Protein AF-Q0CLM0-F1 (afdb_monomer_lite)

Organism: Aspergillus terreus (strain NIH 2624 / FGSC A1156) (NCBI:txid341663)

Structure (mmCIF, N/CA/C/O backbone):
data_AF-Q0CLM0-F1
#
_entry.id   AF-Q0CLM0-F1
#
loop_
_atom_site.group_PDB
_atom_site.id
_atom_site.type_symbol
_atom_site.label_atom_id
_atom_site.label_alt_id
_atom_site.label_comp_id
_atom_site.label_asym_id
_atom_site.label_entity_id
_atom_site.label_seq_id
_atom_site.pdbx_PDB_ins_code
_atom_site.Cartn_x
_atom_site.Cartn_y
_atom_site.Cartn_z
_atom_site.occupancy
_atom_site.B_iso_or_equiv
_atom_site.auth_seq_id
_atom_site.auth_comp_id
_atom_site.auth_asym_id
_atom_site.auth_atom_id
_atom_site.pdbx_PDB_model_num
ATOM 1 N N . MET A 1 1 ? 10.776 15.064 10.141 1.00 55.47 1 MET A N 1
ATOM 2 C CA . MET A 1 1 ? 9.680 16.055 10.045 1.00 55.47 1 MET A CA 1
ATOM 3 C C . MET A 1 1 ? 8.375 15.289 10.119 1.00 55.47 1 MET A C 1
ATOM 5 O O . MET A 1 1 ? 8.320 14.219 9.527 1.00 55.47 1 MET A O 1
ATOM 9 N N . ALA A 1 2 ? 7.384 15.784 10.859 1.00 73.88 2 ALA A N 1
ATOM 10 C CA . ALA A 1 2 ? 6.060 15.166 10.888 1.00 73.88 2 ALA A CA 1
ATOM 11 C C . ALA A 1 2 ? 5.393 15.292 9.507 1.00 73.88 2 ALA A C 1
ATOM 13 O O . ALA A 1 2 ? 5.514 16.336 8.862 1.00 73.88 2 ALA A O 1
ATOM 14 N N . GLU A 1 3 ? 4.729 14.233 9.048 1.00 79.44 3 GLU A N 1
ATOM 15 C CA . GLU A 1 3 ? 3.901 14.284 7.843 1.00 79.44 3 GLU A CA 1
ATOM 16 C C . GLU A 1 3 ? 2.513 14.832 8.185 1.00 79.44 3 GLU A C 1
ATOM 18 O O . GLU A 1 3 ? 1.981 14.588 9.268 1.00 79.44 3 GLU A O 1
ATOM 23 N N . ILE A 1 4 ? 1.942 15.609 7.265 1.00 83.56 4 ILE A N 1
ATOM 24 C CA . ILE A 1 4 ? 0.634 16.240 7.439 1.00 83.56 4 ILE A CA 1
ATOM 25 C C . ILE A 1 4 ? -0.349 15.517 6.528 1.00 83.56 4 ILE A C 1
ATOM 27 O O . ILE A 1 4 ? -0.130 15.414 5.318 1.00 83.56 4 ILE A O 1
ATOM 31 N N . TYR A 1 5 ? -1.440 15.036 7.114 1.00 84.25 5 TYR A N 1
ATOM 32 C CA . TYR A 1 5 ? -2.494 14.317 6.411 1.00 84.25 5 TYR A CA 1
ATOM 33 C C . TYR A 1 5 ? -3.818 15.074 6.527 1.00 84.25 5 TYR A C 1
ATOM 35 O O . TYR A 1 5 ? -4.118 15.613 7.596 1.00 84.25 5 TYR A O 1
ATOM 43 N N . PRO A 1 6 ? -4.636 15.121 5.461 1.00 85.75 6 PRO A N 1
ATOM 44 C CA . PRO A 1 6 ? -5.987 15.644 5.579 1.00 85.75 6 PRO A CA 1
ATOM 45 C C . PRO A 1 6 ? -6.817 14.716 6.487 1.00 85.75 6 PRO A C 1
ATOM 47 O O . PRO A 1 6 ? -6.739 13.494 6.323 1.00 85.75 6 PRO A O 1
ATOM 50 N N . PRO A 1 7 ? -7.645 15.251 7.409 1.00 88.69 7 PRO A N 1
ATOM 51 C CA . PRO A 1 7 ? -8.423 14.430 8.341 1.00 88.69 7 PRO A CA 1
ATOM 52 C C . PRO A 1 7 ? -9.301 13.385 7.651 1.00 88.69 7 PRO A C 1
ATOM 54 O O . PRO A 1 7 ? -9.432 12.271 8.143 1.00 88.69 7 PRO A O 1
ATOM 57 N N . SER A 1 8 ? -9.859 13.713 6.483 1.00 87.81 8 SER A N 1
ATOM 58 C CA . SER A 1 8 ? -10.681 12.794 5.693 1.00 87.81 8 SER A CA 1
ATOM 59 C C . SER A 1 8 ? -9.923 11.546 5.247 1.00 87.81 8 SER A C 1
ATOM 61 O O . SER A 1 8 ? -10.494 10.463 5.273 1.00 87.81 8 SER A O 1
ATOM 63 N N . LEU A 1 9 ? -8.645 11.674 4.878 1.00 84.88 9 LEU A N 1
ATOM 64 C CA . LEU A 1 9 ? -7.816 10.535 4.484 1.00 84.88 9 LEU A CA 1
ATOM 65 C C . LEU A 1 9 ? -7.517 9.638 5.686 1.00 84.88 9 LEU A C 1
ATOM 67 O O . LEU A 1 9 ? -7.619 8.421 5.576 1.00 84.88 9 LEU A O 1
ATOM 71 N N . VAL A 1 10 ? -7.191 10.242 6.832 1.00 87.69 10 VAL A N 1
ATOM 72 C CA . VAL A 1 10 ? -6.936 9.503 8.077 1.00 87.69 10 VAL A CA 1
ATOM 73 C C . VAL A 1 10 ? -8.193 8.746 8.508 1.00 87.69 10 VAL A C 1
ATOM 75 O O . VAL A 1 10 ? -8.134 7.548 8.761 1.00 87.69 10 VAL A O 1
ATOM 78 N N . LEU A 1 11 ? -9.343 9.424 8.533 1.00 90.81 11 LEU A N 1
ATOM 79 C CA . LEU A 1 11 ? -10.620 8.823 8.920 1.00 90.81 11 LEU A CA 1
ATOM 80 C C . LEU A 1 11 ? -11.076 7.738 7.941 1.00 90.81 11 LEU A C 1
ATOM 82 O O . LEU A 1 11 ? -11.570 6.711 8.389 1.00 90.81 11 LEU A O 1
ATOM 86 N N . ALA A 1 12 ? -10.898 7.934 6.631 1.00 87.44 12 ALA A N 1
ATOM 87 C CA . ALA A 1 12 ? -11.235 6.919 5.633 1.00 87.44 12 ALA A CA 1
ATOM 88 C C . ALA A 1 12 ? -10.394 5.651 5.817 1.00 87.44 12 ALA A C 1
ATOM 90 O O . ALA A 1 12 ? -10.921 4.543 5.769 1.00 87.44 12 ALA A O 1
ATOM 91 N N . GLU A 1 13 ? -9.097 5.809 6.077 1.00 85.56 13 GLU A N 1
ATOM 92 C CA . GLU A 1 13 ? -8.203 4.678 6.291 1.00 85.56 13 GLU A CA 1
ATOM 93 C C . GLU A 1 13 ? -8.508 3.944 7.610 1.00 85.56 13 GLU A C 1
ATOM 95 O O . GLU A 1 13 ? -8.531 2.714 7.630 1.00 85.56 13 GLU A O 1
ATOM 100 N N . ILE A 1 14 ? -8.814 4.676 8.690 1.00 89.38 14 ILE A N 1
ATOM 101 C CA . ILE A 1 14 ? -9.287 4.086 9.953 1.00 89.38 14 ILE A CA 1
ATOM 102 C C . ILE A 1 14 ? -10.602 3.334 9.734 1.00 89.38 14 ILE A C 1
ATOM 104 O O . ILE A 1 14 ? -10.733 2.202 10.189 1.00 89.38 14 ILE A O 1
ATOM 108 N N . ALA A 1 15 ? -11.561 3.931 9.021 1.00 89.88 15 ALA A N 1
ATOM 109 C CA . ALA A 1 15 ? -12.849 3.305 8.740 1.00 89.88 15 ALA A CA 1
ATOM 110 C C . ALA A 1 15 ? -12.685 2.005 7.941 1.00 89.88 15 ALA A C 1
ATOM 112 O O . ALA A 1 15 ? -13.269 0.990 8.307 1.00 89.88 15 ALA A O 1
ATOM 113 N N . GLU A 1 16 ? -11.841 2.005 6.903 1.00 85.88 16 GLU A N 1
ATOM 114 C CA . GLU A 1 16 ? -11.507 0.787 6.154 1.00 85.88 16 GLU A CA 1
ATOM 115 C C . GLU A 1 16 ? -10.818 -0.273 7.031 1.00 85.88 16 GLU A C 1
ATOM 117 O O . GLU A 1 16 ? -11.049 -1.468 6.839 1.00 85.88 16 GLU A O 1
ATOM 122 N N . ASN A 1 17 ? -9.957 0.133 7.972 1.00 85.62 17 ASN A N 1
ATOM 123 C CA . ASN A 1 17 ? -9.300 -0.798 8.891 1.00 85.62 17 ASN A CA 1
ATOM 124 C C . ASN A 1 17 ? -10.301 -1.437 9.865 1.00 85.62 17 ASN A C 1
ATOM 126 O O . ASN A 1 17 ? -10.286 -2.653 10.049 1.00 85.62 17 ASN A O 1
ATOM 130 N N . LEU A 1 18 ? -11.192 -0.627 10.443 1.00 89.75 18 LEU A N 1
ATOM 131 C CA . LEU A 1 18 ? -12.242 -1.087 11.352 1.00 89.75 18 LEU A CA 1
ATOM 132 C C . LEU A 1 18 ? -13.214 -2.034 10.653 1.00 89.75 18 LEU A C 1
ATOM 134 O O . LEU A 1 18 ? -13.483 -3.100 11.183 1.00 89.75 18 LEU A O 1
ATOM 138 N N . ASP A 1 19 ? -13.690 -1.701 9.454 1.00 88.38 19 ASP A N 1
ATOM 139 C CA . ASP A 1 19 ? -14.608 -2.569 8.704 1.00 88.38 19 ASP A CA 1
ATOM 140 C C . ASP A 1 19 ? -13.996 -3.951 8.422 1.00 88.38 19 ASP A C 1
ATOM 142 O O . ASP A 1 19 ? -14.660 -4.981 8.536 1.00 88.38 19 ASP A O 1
ATOM 146 N N . ARG A 1 20 ? -12.692 -3.988 8.116 1.00 80.69 20 ARG A N 1
ATOM 147 C CA . ARG A 1 20 ? -11.986 -5.230 7.786 1.00 80.69 20 ARG A CA 1
ATOM 148 C C . ARG A 1 20 ? -11.688 -6.103 9.000 1.00 80.69 20 ARG A C 1
ATOM 150 O O . ARG A 1 20 ? -11.828 -7.321 8.910 1.00 80.69 20 ARG A O 1
ATOM 157 N N . HIS A 1 21 ? -11.179 -5.507 10.073 1.00 82.38 21 HIS A N 1
ATOM 158 C CA . HIS A 1 21 ? -10.631 -6.252 11.210 1.00 82.38 21 HIS A CA 1
ATOM 159 C C . HIS A 1 21 ? -11.582 -6.326 12.401 1.00 82.38 21 HIS A C 1
ATOM 161 O O . HIS A 1 21 ? -11.462 -7.249 13.198 1.00 82.38 21 HIS A O 1
ATOM 167 N N . HIS A 1 22 ? -12.528 -5.392 12.474 1.00 88.06 22 HIS A N 1
ATOM 168 C CA . HIS A 1 22 ? -13.450 -5.196 13.591 1.00 88.06 22 HIS A CA 1
ATOM 169 C C . HIS A 1 22 ? -14.872 -4.925 13.080 1.00 88.06 22 HIS A C 1
ATOM 171 O O . HIS A 1 22 ? -15.616 -4.106 13.625 1.00 88.06 22 HIS A O 1
ATOM 177 N N . GLY A 1 23 ? -15.247 -5.585 11.977 1.00 86.44 23 GLY A N 1
ATOM 178 C CA . GLY A 1 23 ? -16.533 -5.417 11.295 1.00 86.44 23 GLY A CA 1
ATOM 179 C C . GLY A 1 23 ? -17.743 -5.849 12.132 1.00 86.44 23 GLY A C 1
ATOM 180 O O . GLY A 1 23 ? -18.889 -5.681 11.710 1.00 86.44 23 GLY A O 1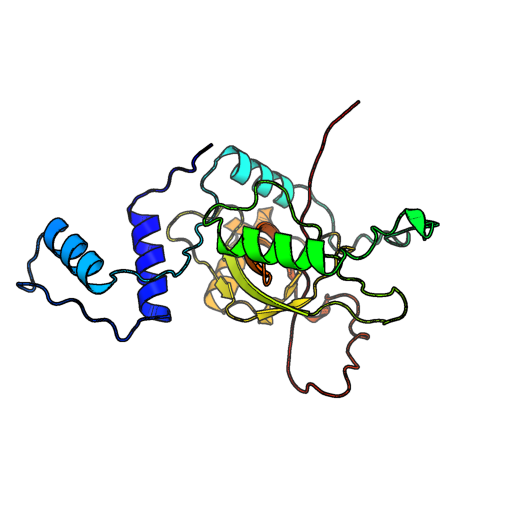
ATOM 181 N N . GLU A 1 24 ? -17.523 -6.399 13.322 1.00 89.38 24 GLU A N 1
ATOM 182 C CA . GLU A 1 24 ? -18.510 -6.680 14.359 1.00 89.38 24 GLU A CA 1
ATOM 183 C C . GLU A 1 24 ? -18.803 -5.483 15.274 1.00 89.38 24 GLU A C 1
ATOM 185 O O . GLU A 1 24 ? -19.883 -5.437 15.866 1.00 89.38 24 GLU A O 1
ATOM 190 N N . LEU A 1 25 ? -17.899 -4.500 15.371 1.00 90.56 25 LEU A N 1
ATOM 191 C CA . LEU A 1 25 ? -18.090 -3.329 16.225 1.00 90.56 25 LEU A CA 1
ATOM 192 C C . LEU A 1 25 ? -19.260 -2.480 15.726 1.00 90.56 25 LEU A C 1
ATOM 194 O O . LEU A 1 25 ? -19.435 -2.228 14.530 1.00 90.56 25 LEU A O 1
ATOM 198 N N . ARG A 1 26 ? -20.102 -2.031 16.654 1.00 91.06 26 ARG A N 1
ATOM 199 C CA . ARG A 1 26 ? -21.280 -1.211 16.358 1.00 91.06 26 ARG A CA 1
ATOM 200 C C . ARG A 1 26 ? -21.302 -0.017 17.291 1.00 91.06 26 ARG A C 1
ATOM 202 O O . ARG A 1 26 ? -21.204 -0.166 18.504 1.00 91.06 26 ARG A O 1
ATOM 209 N N . VAL A 1 27 ? -21.498 1.161 16.714 1.00 92.81 27 VAL A N 1
ATOM 210 C CA . VAL A 1 27 ? -21.631 2.412 17.460 1.00 92.81 27 VAL A CA 1
ATOM 211 C C . VAL A 1 27 ? -23.111 2.691 17.696 1.00 92.81 27 VAL A C 1
ATOM 213 O O . VAL A 1 27 ? -23.920 2.605 16.772 1.00 92.81 27 VAL A O 1
ATOM 216 N N . THR A 1 28 ? -23.472 3.047 18.929 1.00 91.25 28 THR A N 1
ATOM 217 C CA . THR A 1 28 ? -24.820 3.540 19.239 1.00 91.25 28 THR A CA 1
ATOM 218 C C . THR A 1 28 ? -24.835 5.056 19.120 1.00 91.25 28 THR A C 1
ATOM 220 O O . THR A 1 28 ? -24.033 5.741 19.749 1.00 91.25 28 THR A O 1
ATOM 223 N N . LEU A 1 29 ? -25.762 5.583 18.322 1.00 93.62 29 LEU A N 1
ATOM 224 C CA . LEU A 1 29 ? -25.944 7.018 18.129 1.00 93.62 29 LEU A CA 1
ATOM 225 C C . LEU A 1 29 ? -27.317 7.448 18.657 1.00 93.62 29 LEU A C 1
ATOM 227 O O . LEU A 1 29 ? -28.266 6.665 18.597 1.00 93.62 29 LEU A O 1
ATOM 231 N N . PRO A 1 30 ? -27.450 8.687 19.164 1.00 88.19 30 PRO A N 1
ATOM 232 C CA . PRO A 1 30 ? -28.692 9.158 19.776 1.00 88.19 30 PRO A CA 1
ATOM 233 C C . PRO A 1 30 ? -29.854 9.258 18.778 1.00 88.19 30 PRO A C 1
ATOM 235 O O . PRO A 1 30 ? -31.013 9.165 19.172 1.00 88.19 30 PRO A O 1
ATOM 238 N N . SER A 1 31 ? -29.563 9.460 17.490 1.00 92.69 31 SER A N 1
ATOM 239 C CA . SER A 1 31 ? -30.543 9.400 16.404 1.00 92.69 31 SER A CA 1
ATOM 240 C C . SER A 1 31 ? -29.847 9.194 15.050 1.00 92.69 31 SER A C 1
ATOM 242 O O . SER A 1 31 ? -28.619 9.207 14.967 1.00 92.69 31 SER A O 1
ATOM 244 N N . ASN A 1 32 ? -30.630 9.058 13.975 1.00 89.06 32 ASN A N 1
ATOM 245 C CA . ASN A 1 32 ? -30.144 9.079 12.589 1.00 89.06 32 ASN A CA 1
ATOM 246 C C . ASN A 1 32 ? -29.710 10.483 12.104 1.00 89.06 32 ASN A C 1
ATOM 248 O O . ASN A 1 32 ? -29.164 10.606 11.010 1.00 89.06 32 ASN A O 1
ATOM 252 N N . HIS A 1 33 ? -29.923 11.526 12.914 1.00 92.81 33 HIS A N 1
ATOM 253 C CA . HIS A 1 33 ? -29.462 12.896 12.696 1.00 92.81 33 HIS A CA 1
ATOM 254 C C . HIS A 1 33 ? -28.577 13.324 13.874 1.00 92.81 33 HIS A C 1
ATOM 256 O O . HIS A 1 33 ? -29.043 13.871 14.873 1.00 92.81 33 HIS A O 1
ATOM 262 N N . PHE A 1 34 ? -27.282 13.052 13.771 1.00 94.31 34 PHE A N 1
ATOM 263 C CA . PHE A 1 34 ? -26.293 13.368 14.800 1.00 94.31 34 PHE A CA 1
ATOM 264 C C . PHE A 1 34 ? -25.266 14.373 14.267 1.00 94.31 34 PHE A C 1
ATOM 266 O O . PHE A 1 34 ? -25.077 14.523 13.058 1.00 94.31 34 PHE A O 1
ATOM 273 N N . THR A 1 35 ? -24.604 15.093 15.169 1.00 95.25 35 THR A N 1
ATOM 274 C CA . THR A 1 35 ? -23.525 16.020 14.800 1.00 95.25 35 THR A CA 1
ATOM 275 C C . THR A 1 35 ? -22.220 15.265 14.542 1.00 95.25 35 THR A C 1
ATOM 277 O O . THR A 1 35 ? -22.004 14.178 15.074 1.00 95.25 35 THR A O 1
ATOM 280 N N . GLN A 1 36 ? -21.291 15.857 13.783 1.00 92.44 36 GLN A N 1
ATOM 281 C CA . GLN A 1 36 ? -19.960 15.262 13.566 1.00 92.44 36 GLN A CA 1
ATOM 282 C C . GLN A 1 36 ? -19.252 14.929 14.885 1.00 92.44 36 GLN A C 1
ATOM 284 O O . GLN A 1 36 ? -18.661 13.862 15.014 1.00 92.44 36 GLN A O 1
ATOM 289 N N . GLN A 1 37 ? -19.365 15.812 15.882 1.00 94.06 37 GLN A N 1
ATOM 290 C CA . GLN A 1 37 ? -18.796 15.597 17.209 1.00 94.06 37 GLN A CA 1
ATOM 291 C C . GLN A 1 37 ? -19.395 14.363 17.893 1.00 94.06 37 GLN A C 1
ATOM 293 O O . GLN A 1 37 ? -18.647 13.542 18.407 1.00 94.06 37 GLN A O 1
ATOM 298 N N . GLN A 1 38 ? -20.722 14.198 17.859 1.00 94.19 38 GLN A N 1
ATOM 299 C CA . GLN A 1 38 ? -21.382 13.019 18.430 1.00 94.19 38 GLN A CA 1
ATOM 300 C C . GLN A 1 38 ? -20.928 11.728 17.742 1.00 94.19 38 GLN A C 1
ATOM 302 O O . GLN A 1 38 ? -20.642 10.747 18.420 1.00 94.19 38 GLN A O 1
ATOM 307 N N . GLY A 1 39 ? -20.818 11.744 16.411 1.00 93.00 39 GLY A N 1
ATOM 308 C CA . GLY A 1 39 ? -20.339 10.596 15.642 1.00 93.00 39 GLY A CA 1
ATOM 309 C C . GLY A 1 39 ? -18.897 10.219 15.980 1.00 93.00 39 GLY A C 1
ATOM 310 O O . GLY A 1 39 ? -18.613 9.053 16.246 1.00 93.00 39 GLY A O 1
ATOM 311 N N . LEU A 1 40 ? -17.994 11.204 16.011 1.00 93.12 40 LEU A N 1
ATOM 312 C CA . LEU A 1 40 ? -16.581 10.988 16.329 1.00 93.12 40 LEU A CA 1
ATOM 313 C C . LEU A 1 40 ? -16.386 10.510 17.769 1.00 93.12 40 LEU A C 1
ATOM 315 O O . LEU A 1 40 ? -15.661 9.544 17.975 1.00 93.12 40 LEU A O 1
ATOM 319 N N . SER A 1 41 ? -17.053 11.132 18.746 1.00 93.25 41 SER A N 1
ATOM 320 C CA . SER A 1 41 ? -16.980 10.704 20.148 1.00 93.25 41 SER A CA 1
ATOM 321 C C . SER A 1 41 ? -17.498 9.281 20.329 1.00 93.25 41 SER A C 1
ATOM 323 O O . SER A 1 41 ? -16.784 8.452 20.872 1.00 93.25 41 SER A O 1
ATOM 325 N N . ALA A 1 42 ? -18.675 8.957 19.787 1.00 92.81 42 ALA A N 1
ATOM 326 C CA . ALA A 1 42 ? -19.233 7.613 19.914 1.00 92.81 42 ALA A CA 1
ATOM 327 C C . ALA A 1 42 ? -18.367 6.549 19.210 1.00 92.81 42 ALA A C 1
ATOM 329 O O . ALA A 1 42 ? -18.260 5.418 19.679 1.00 92.81 42 ALA A O 1
ATOM 330 N N . THR A 1 43 ? -17.719 6.914 18.097 1.00 92.69 43 THR A N 1
ATOM 331 C CA . THR A 1 43 ? -16.756 6.034 17.419 1.00 92.69 43 THR A CA 1
ATOM 332 C C . THR A 1 43 ? -15.509 5.827 18.275 1.00 92.69 43 THR A C 1
ATOM 334 O O . THR A 1 43 ? -15.093 4.689 18.453 1.00 92.69 43 THR A O 1
ATOM 337 N N . LEU A 1 44 ? -14.936 6.891 18.846 1.00 91.69 44 LEU A N 1
ATOM 338 C CA . LEU A 1 44 ? -13.776 6.798 19.740 1.00 91.69 44 LEU A CA 1
ATOM 339 C C . LEU A 1 44 ? -14.077 5.950 20.981 1.00 91.69 44 LEU A C 1
ATOM 341 O O . LEU A 1 44 ? -13.280 5.080 21.319 1.00 91.69 44 LEU A O 1
ATOM 345 N N . ASP A 1 45 ? -15.243 6.139 21.601 1.00 90.56 45 ASP A N 1
ATOM 346 C CA . ASP A 1 45 ? -15.676 5.360 22.767 1.00 90.56 45 ASP A CA 1
ATOM 347 C C . ASP A 1 45 ? -15.850 3.868 22.432 1.00 90.56 45 ASP A C 1
ATOM 349 O O . ASP A 1 45 ? -15.548 3.003 23.251 1.00 90.56 45 ASP A O 1
ATOM 353 N N . CYS A 1 46 ? -16.317 3.552 21.218 1.00 90.06 46 CYS A N 1
ATOM 354 C CA . CYS A 1 46 ? -16.480 2.176 20.743 1.00 90.06 46 CYS A CA 1
ATOM 355 C C . CYS A 1 46 ? -15.147 1.507 20.387 1.00 90.06 46 CYS A C 1
ATOM 357 O O . CYS A 1 46 ? -14.974 0.313 20.618 1.00 90.06 46 CYS A O 1
ATOM 359 N N . VAL A 1 47 ? -14.237 2.259 19.768 1.00 88.06 47 VAL A N 1
ATOM 360 C CA . VAL A 1 47 ? -12.938 1.762 19.298 1.00 88.06 47 VAL A CA 1
ATOM 361 C C . VAL A 1 47 ? -11.953 1.622 20.464 1.00 88.06 47 VAL A C 1
ATOM 363 O O . VAL A 1 47 ? -11.098 0.744 20.432 1.00 88.06 47 VAL A O 1
ATOM 366 N N . GLY A 1 48 ? -12.089 2.421 21.526 1.00 81.25 48 GLY A N 1
ATOM 367 C CA . GLY A 1 48 ? -11.342 2.242 22.772 1.00 81.25 48 GLY A CA 1
ATOM 368 C C . GLY A 1 48 ? -9.822 2.150 22.571 1.00 81.25 48 GLY A C 1
ATOM 369 O O . GLY A 1 48 ? -9.214 3.040 21.979 1.00 81.25 48 GLY A O 1
ATOM 370 N N . GLU A 1 49 ? -9.216 1.066 23.079 1.00 77.50 49 GLU A N 1
ATOM 371 C CA . GLU A 1 49 ? -7.763 0.804 23.091 1.00 77.50 49 GLU A CA 1
ATOM 372 C C . GLU A 1 49 ? -7.272 -0.112 21.950 1.00 77.50 49 GLU A C 1
ATOM 374 O O . GLU A 1 49 ? -6.252 -0.791 22.102 1.00 77.50 49 GLU A O 1
ATOM 379 N N . LEU A 1 50 ? -7.972 -0.187 20.808 1.00 83.62 50 LEU A N 1
ATOM 380 C CA . LEU A 1 50 ? -7.447 -0.952 19.668 1.00 83.62 50 LEU A CA 1
ATOM 381 C C . LEU A 1 50 ? -6.015 -0.496 19.336 1.00 83.62 50 LEU A C 1
ATOM 383 O O . LEU A 1 50 ? -5.751 0.685 19.114 1.00 83.62 50 LEU A O 1
ATOM 387 N N . SER A 1 51 ? -5.086 -1.454 19.309 1.00 72.38 51 SER A N 1
ATOM 388 C CA . SER A 1 51 ? -3.650 -1.211 19.090 1.00 72.38 51 SER A CA 1
ATOM 389 C C . SER A 1 51 ? -3.227 -1.380 17.628 1.00 72.38 51 SER A C 1
ATOM 391 O O . SER A 1 51 ? -2.033 -1.364 17.308 1.00 72.38 51 SER A O 1
ATOM 393 N N . ASP A 1 52 ? -4.209 -1.519 16.736 1.00 75.44 52 ASP A N 1
ATOM 394 C CA . ASP A 1 52 ? -3.990 -1.677 15.308 1.00 75.44 52 ASP A CA 1
ATOM 395 C C . ASP A 1 52 ? -3.243 -0.483 14.726 1.00 75.44 52 ASP A C 1
ATOM 397 O O . ASP A 1 52 ? -3.533 0.687 14.997 1.00 75.44 52 ASP A O 1
ATOM 401 N N . ARG A 1 53 ? -2.282 -0.791 13.858 1.00 73.88 53 ARG A N 1
ATOM 402 C CA . ARG A 1 53 ? -1.514 0.224 13.151 1.00 73.88 53 ARG A CA 1
ATOM 403 C C . ARG A 1 53 ? -2.126 0.478 11.791 1.00 73.88 53 ARG A C 1
ATOM 405 O O . ARG A 1 53 ? -2.204 -0.409 10.946 1.00 73.88 53 ARG A O 1
ATOM 412 N N . VAL A 1 54 ? -2.488 1.732 11.574 1.00 75.69 54 VAL A N 1
ATOM 413 C CA . VAL A 1 54 ? -2.944 2.218 10.281 1.00 75.69 54 VAL A CA 1
ATOM 414 C C . VAL A 1 54 ? -1.758 2.803 9.519 1.00 75.69 54 VAL A C 1
ATOM 416 O O . VAL A 1 54 ? -1.050 3.672 10.028 1.00 75.69 54 VAL A O 1
ATOM 419 N N . PHE A 1 55 ? -1.543 2.336 8.290 1.00 72.88 55 PHE A N 1
ATOM 420 C CA . PHE A 1 55 ? -0.464 2.815 7.427 1.00 72.88 55 PHE A CA 1
ATOM 421 C C . PHE A 1 55 ? -1.016 3.741 6.352 1.00 72.88 55 PHE A C 1
ATOM 423 O O . PHE A 1 55 ? -1.834 3.335 5.528 1.00 72.88 55 PHE A O 1
ATOM 430 N N . LEU A 1 56 ? -0.526 4.978 6.338 1.00 76.06 56 LEU A N 1
ATOM 431 C CA . LEU A 1 56 ? -0.855 5.965 5.318 1.00 76.06 56 LEU A CA 1
ATOM 432 C C . LEU A 1 56 ? 0.310 6.111 4.329 1.00 76.06 56 LEU A C 1
ATOM 434 O O . LEU A 1 56 ? 1.470 6.066 4.744 1.00 76.06 56 LEU A O 1
ATOM 438 N N . PRO A 1 57 ? 0.029 6.283 3.026 1.00 71.44 57 PRO A N 1
ATOM 439 C CA . PRO A 1 57 ? 1.069 6.558 2.044 1.00 71.44 57 PRO A CA 1
ATOM 440 C C . PRO A 1 57 ? 1.670 7.945 2.286 1.00 71.44 57 PRO A C 1
ATOM 442 O O . PRO A 1 57 ? 0.952 8.879 2.635 1.00 71.44 57 PRO A O 1
ATOM 445 N N . THR A 1 58 ? 2.969 8.107 2.028 1.00 75.19 58 THR A N 1
ATOM 446 C CA . THR A 1 58 ? 3.658 9.393 2.221 1.00 75.19 58 THR A CA 1
ATOM 447 C C . THR A 1 58 ? 2.959 10.563 1.515 1.00 75.19 58 THR A C 1
ATOM 449 O O . THR A 1 58 ? 2.857 10.595 0.285 1.00 75.19 58 THR A O 1
ATOM 452 N N . THR A 1 59 ? 2.581 11.602 2.264 1.00 76.62 59 THR A N 1
ATOM 453 C CA . THR A 1 59 ? 2.089 12.870 1.684 1.00 76.62 59 THR A CA 1
ATOM 454 C C . THR A 1 59 ? 3.204 13.874 1.419 1.00 76.62 59 THR A C 1
ATOM 456 O O . THR A 1 59 ? 2.970 14.893 0.771 1.00 76.62 59 THR A O 1
ATOM 459 N N . ASN A 1 60 ? 4.430 13.591 1.872 1.00 82.50 60 ASN A N 1
ATOM 460 C CA . ASN A 1 60 ? 5.574 14.479 1.711 1.00 82.50 60 ASN A CA 1
ATOM 461 C C . ASN A 1 60 ? 5.853 14.771 0.216 1.00 82.50 60 ASN A C 1
ATOM 463 O O . ASN A 1 60 ? 6.238 13.852 -0.516 1.00 82.50 60 ASN A O 1
ATOM 467 N N . PRO A 1 61 ? 5.733 16.035 -0.244 1.00 82.69 61 PRO A N 1
ATOM 468 C CA . PRO A 1 61 ? 5.902 16.381 -1.655 1.00 82.69 61 PRO A CA 1
ATOM 469 C C . PRO A 1 61 ? 7.285 16.034 -2.211 1.00 82.69 61 PRO A C 1
ATOM 471 O O . PRO A 1 61 ? 7.386 15.549 -3.334 1.00 82.69 61 PRO A O 1
ATOM 474 N N . ALA A 1 62 ? 8.349 16.224 -1.424 1.00 84.88 62 ALA A N 1
ATOM 475 C CA . ALA A 1 62 ? 9.711 15.913 -1.852 1.00 84.88 62 ALA A CA 1
ATOM 476 C C . ALA A 1 62 ? 9.910 14.401 -2.020 1.00 84.88 62 ALA A C 1
ATOM 478 O O . ALA A 1 62 ? 10.497 13.959 -3.007 1.00 84.88 62 ALA A O 1
ATOM 479 N N . ARG A 1 63 ? 9.365 13.596 -1.096 1.00 83.19 63 ARG A N 1
ATOM 480 C CA . ARG A 1 63 ? 9.410 12.129 -1.189 1.00 83.19 63 ARG A CA 1
ATOM 481 C C . ARG A 1 63 ? 8.580 11.620 -2.364 1.00 83.19 63 ARG A C 1
ATOM 483 O O . ARG A 1 63 ? 9.067 10.799 -3.134 1.00 83.19 63 ARG A O 1
ATOM 490 N N . ARG A 1 64 ? 7.377 12.164 -2.564 1.00 85.06 64 ARG A N 1
ATOM 491 C CA . ARG A 1 64 ? 6.538 11.862 -3.734 1.00 85.06 64 ARG A CA 1
ATOM 492 C C . ARG A 1 64 ? 7.236 12.220 -5.044 1.00 85.06 64 ARG A C 1
ATOM 494 O O . ARG A 1 64 ? 7.234 11.425 -5.977 1.00 85.06 64 ARG A O 1
ATOM 501 N N . GLN A 1 65 ? 7.889 13.379 -5.111 1.00 87.44 65 GLN A N 1
ATOM 502 C CA . GLN A 1 65 ? 8.653 13.783 -6.288 1.00 87.44 65 GLN A CA 1
ATOM 503 C C . GLN A 1 65 ? 9.865 12.872 -6.530 1.00 87.44 65 GLN A C 1
ATOM 505 O O . GLN A 1 65 ? 10.172 12.567 -7.682 1.00 87.44 65 GLN A O 1
ATOM 510 N N . ALA A 1 66 ? 10.542 12.415 -5.472 1.00 87.31 66 ALA A N 1
ATOM 511 C CA . ALA A 1 66 ? 11.642 11.459 -5.580 1.00 87.31 66 ALA A CA 1
ATOM 512 C C . ALA A 1 66 ? 11.164 10.101 -6.120 1.00 87.31 66 ALA A C 1
ATOM 514 O O . ALA A 1 66 ? 11.750 9.594 -7.074 1.00 87.31 66 ALA A O 1
ATOM 515 N N . LEU A 1 67 ? 10.058 9.567 -5.588 1.00 87.94 67 LEU A N 1
ATOM 516 C CA . LEU A 1 67 ? 9.425 8.336 -6.079 1.00 87.94 67 LEU A CA 1
ATOM 517 C C . LEU A 1 67 ? 8.987 8.475 -7.540 1.00 87.94 67 LEU A C 1
ATOM 519 O O . LEU A 1 67 ? 9.253 7.597 -8.357 1.00 87.94 67 LEU A O 1
ATOM 523 N N . ARG A 1 68 ? 8.391 9.614 -7.904 1.00 90.69 68 ARG A N 1
ATOM 524 C CA . ARG A 1 68 ? 8.026 9.907 -9.292 1.00 90.69 68 ARG A CA 1
ATOM 525 C C . ARG A 1 68 ? 9.245 9.940 -10.206 1.00 90.69 68 ARG A C 1
ATOM 527 O O . ARG A 1 68 ? 9.215 9.353 -11.281 1.00 90.69 68 ARG A O 1
ATOM 534 N N . ARG A 1 69 ? 10.331 10.598 -9.792 1.00 90.12 69 ARG A N 1
ATOM 535 C CA . ARG A 1 69 ? 11.577 10.637 -10.569 1.00 90.12 69 ARG A CA 1
ATOM 536 C C . ARG A 1 69 ? 12.142 9.233 -10.758 1.00 90.12 69 ARG A C 1
ATOM 538 O O . ARG A 1 69 ? 12.430 8.854 -11.885 1.00 90.12 69 ARG A O 1
ATOM 545 N N . GLN A 1 70 ? 12.193 8.440 -9.691 1.00 87.19 70 GLN A N 1
ATOM 546 C CA . GLN A 1 70 ? 12.606 7.040 -9.746 1.00 87.19 70 GLN A CA 1
ATOM 547 C C . GLN A 1 70 ? 11.729 6.216 -10.700 1.00 87.19 70 GLN A C 1
ATOM 549 O O . GLN A 1 70 ? 12.236 5.385 -11.450 1.00 87.19 70 GLN A O 1
ATOM 554 N N . ALA A 1 71 ? 10.419 6.467 -10.709 1.00 88.25 71 ALA A N 1
ATOM 555 C CA . ALA A 1 71 ? 9.489 5.819 -11.621 1.00 88.25 71 ALA A CA 1
ATOM 556 C C . ALA A 1 71 ? 9.609 6.2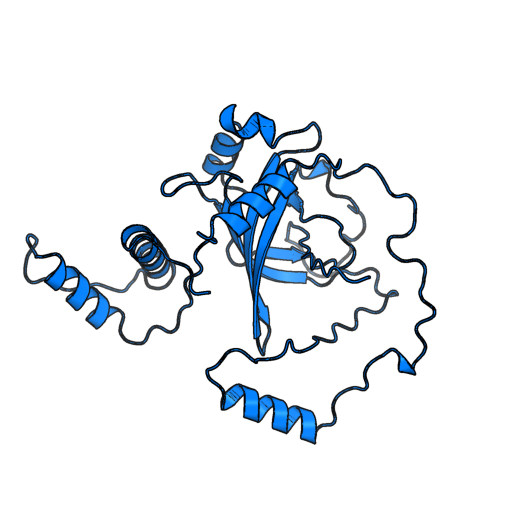96 -13.075 1.00 88.25 71 ALA A C 1
ATOM 558 O O . ALA A 1 71 ? 9.098 5.619 -13.962 1.00 88.25 71 ALA A O 1
ATOM 559 N N . LEU A 1 72 ? 10.248 7.434 -13.346 1.00 89.44 72 LEU A N 1
ATOM 560 C CA . LEU A 1 72 ? 10.483 7.948 -14.700 1.00 89.44 72 LEU A CA 1
ATOM 561 C C . LEU A 1 72 ? 11.878 7.593 -15.223 1.00 89.44 72 LEU A C 1
ATOM 563 O O . LEU A 1 72 ? 12.051 7.434 -16.429 1.00 89.44 72 LEU A O 1
ATOM 567 N N . GLU A 1 73 ? 12.865 7.424 -14.341 1.00 82.81 73 GLU A N 1
ATOM 568 C CA . GLU A 1 73 ? 14.221 7.006 -14.696 1.00 82.81 73 GLU A CA 1
ATOM 569 C C . GLU A 1 73 ? 14.177 5.614 -15.360 1.00 82.81 73 GLU A C 1
ATOM 571 O O . GLU A 1 73 ? 13.971 4.570 -14.739 1.00 82.81 73 GLU A O 1
ATOM 576 N N . SER A 1 74 ? 14.279 5.608 -16.691 1.00 57.84 74 SER A N 1
ATOM 577 C CA . SER A 1 74 ? 14.132 4.431 -17.546 1.00 57.84 74 SER A CA 1
ATOM 578 C C . SER A 1 74 ? 15.286 3.448 -17.351 1.00 57.84 74 SER A C 1
ATOM 580 O O . SER A 1 74 ? 16.275 3.481 -18.075 1.00 57.84 74 SER A O 1
ATOM 582 N N . LYS A 1 75 ? 15.160 2.549 -16.375 1.00 59.00 75 LYS A N 1
ATOM 583 C CA . LYS A 1 75 ? 15.894 1.282 -16.354 1.00 59.00 75 LYS A CA 1
ATOM 584 C C . LYS A 1 75 ? 14.954 0.173 -16.814 1.00 59.00 75 LYS A C 1
ATOM 586 O O . LYS A 1 75 ? 13.890 -0.003 -16.211 1.00 59.00 75 LYS A O 1
ATOM 591 N N . HIS A 1 76 ? 15.327 -0.526 -17.884 1.00 58.50 76 HIS A N 1
ATOM 592 C CA . HIS A 1 76 ? 14.702 -1.791 -18.256 1.00 58.50 76 HIS A CA 1
ATOM 593 C C . HIS A 1 76 ? 14.821 -2.766 -17.083 1.00 58.50 76 HIS A C 1
ATOM 595 O O . HIS A 1 76 ? 15.872 -2.847 -16.446 1.00 58.50 76 HIS A O 1
ATOM 601 N N . VAL A 1 77 ? 13.744 -3.500 -16.793 1.00 55.78 77 VAL A N 1
ATOM 602 C CA . VAL A 1 77 ? 13.712 -4.503 -15.708 1.00 55.78 77 VAL A CA 1
ATOM 603 C C . VAL A 1 77 ? 14.739 -5.608 -15.963 1.00 55.78 77 VAL A C 1
ATOM 605 O O . VAL A 1 77 ? 15.299 -6.177 -15.027 1.00 55.78 77 VAL A O 1
ATOM 608 N N . PHE A 1 78 ? 14.989 -5.881 -17.245 1.00 56.19 78 PHE A N 1
ATOM 609 C CA . PHE A 1 78 ? 15.721 -7.046 -17.726 1.00 56.19 78 PHE A CA 1
ATOM 610 C C . PHE A 1 78 ? 16.926 -6.706 -18.600 1.00 56.19 78 PHE A C 1
ATOM 612 O O . PHE A 1 78 ? 17.456 -7.614 -19.242 1.00 56.19 78 PHE A O 1
ATOM 619 N N . ASP A 1 79 ? 17.394 -5.450 -18.614 1.00 51.31 79 ASP A N 1
ATOM 620 C CA . ASP A 1 79 ? 18.705 -5.142 -19.197 1.00 51.31 79 ASP A CA 1
ATOM 621 C C . ASP A 1 79 ? 19.767 -5.776 -18.303 1.00 51.31 79 ASP A C 1
ATOM 623 O O . ASP A 1 79 ? 20.253 -5.212 -17.320 1.00 51.31 79 ASP A O 1
ATOM 627 N N . GLY A 1 80 ? 20.029 -7.043 -18.608 1.00 45.88 80 GLY A N 1
ATOM 628 C CA . GLY A 1 80 ? 20.824 -7.943 -17.815 1.00 45.88 80 GLY A CA 1
ATOM 629 C C . GLY A 1 80 ? 22.208 -7.368 -17.600 1.00 45.88 80 GLY A C 1
ATOM 630 O O . GLY A 1 80 ? 23.064 -7.391 -18.484 1.00 45.88 80 GLY A O 1
ATOM 631 N N . SER A 1 81 ? 22.487 -6.983 -16.361 1.00 40.09 81 SER A N 1
ATOM 632 C CA . SER A 1 81 ? 23.829 -7.204 -15.860 1.00 40.09 81 SER A CA 1
ATOM 633 C C . SER A 1 81 ? 24.057 -8.718 -15.860 1.00 40.09 81 SER A C 1
ATOM 635 O O . SER A 1 81 ? 23.644 -9.417 -14.941 1.00 40.09 81 SER A O 1
ATOM 637 N N . THR A 1 82 ? 24.757 -9.225 -16.876 1.00 42.78 82 THR A N 1
ATOM 638 C CA . THR A 1 82 ? 25.380 -10.563 -16.859 1.00 42.78 82 THR A CA 1
ATOM 639 C C . THR A 1 82 ? 26.470 -10.673 -15.794 1.00 42.78 82 THR A C 1
ATOM 641 O O . THR A 1 82 ? 27.007 -11.754 -15.551 1.00 42.78 82 THR A O 1
ATOM 644 N N . ARG A 1 83 ? 26.819 -9.561 -15.135 1.00 40.56 83 ARG A N 1
ATOM 645 C CA . ARG A 1 83 ? 27.729 -9.578 -13.998 1.00 40.56 83 ARG A CA 1
ATOM 646 C C . ARG A 1 83 ? 26.988 -10.159 -12.798 1.00 40.56 83 ARG A C 1
ATOM 648 O O . ARG A 1 83 ? 25.874 -9.710 -12.515 1.00 40.56 83 ARG A O 1
ATOM 655 N N . PRO A 1 84 ? 27.593 -11.114 -12.075 1.00 40.56 84 PRO A N 1
ATOM 656 C CA . PRO A 1 84 ? 27.017 -11.600 -10.836 1.00 40.56 84 PRO A CA 1
ATOM 657 C C . PRO A 1 84 ? 26.733 -10.403 -9.921 1.00 40.56 84 PRO A C 1
ATOM 659 O O . PRO A 1 84 ? 27.612 -9.576 -9.683 1.00 40.56 84 PRO A O 1
ATOM 662 N N . ILE A 1 85 ? 25.492 -10.330 -9.427 1.00 46.47 85 ILE A N 1
ATOM 663 C CA . ILE A 1 85 ? 24.949 -9.254 -8.572 1.00 46.47 85 ILE A CA 1
ATOM 664 C C . ILE A 1 85 ? 25.857 -8.985 -7.358 1.00 46.47 85 ILE A C 1
ATOM 666 O O . ILE A 1 85 ? 25.907 -7.878 -6.827 1.00 46.47 85 ILE A O 1
ATOM 670 N N . ARG A 1 86 ? 26.644 -9.990 -6.959 1.00 47.03 86 ARG A N 1
ATOM 671 C CA . ARG A 1 86 ? 27.802 -9.858 -6.079 1.00 47.03 86 ARG A CA 1
ATOM 672 C C . ARG A 1 86 ? 28.977 -10.591 -6.722 1.00 47.03 86 ARG A C 1
ATOM 674 O O . ARG A 1 86 ? 28.888 -11.799 -6.951 1.00 47.03 86 ARG A O 1
ATOM 681 N N . ALA A 1 87 ? 30.108 -9.917 -6.935 1.00 40.81 87 ALA A N 1
ATOM 682 C CA . ALA A 1 87 ? 31.369 -10.651 -6.880 1.00 40.81 87 ALA A CA 1
ATOM 683 C C . ALA A 1 87 ? 31.412 -11.317 -5.492 1.00 40.81 87 ALA A C 1
ATOM 685 O O . ALA A 1 87 ? 31.014 -10.658 -4.528 1.00 40.81 87 ALA A O 1
ATOM 686 N N . PRO A 1 88 ? 31.799 -12.597 -5.349 1.00 43.88 88 PRO A N 1
ATOM 687 C CA . PRO A 1 88 ? 32.033 -13.170 -4.032 1.00 43.88 88 PRO A CA 1
ATOM 688 C C . PRO A 1 88 ? 33.043 -12.284 -3.305 1.00 43.88 88 PRO A C 1
ATOM 690 O O . PRO A 1 88 ? 34.245 -12.366 -3.553 1.00 43.88 88 PRO A O 1
ATOM 693 N N . GLY A 1 89 ? 32.551 -11.399 -2.439 1.00 46.56 89 GLY A N 1
ATOM 694 C CA . GLY A 1 89 ? 33.394 -10.734 -1.472 1.00 46.56 89 GLY A CA 1
ATOM 695 C C . GLY A 1 89 ? 34.045 -11.845 -0.669 1.00 46.56 89 GLY A C 1
ATOM 696 O O . GLY A 1 89 ? 33.361 -12.771 -0.225 1.00 46.56 89 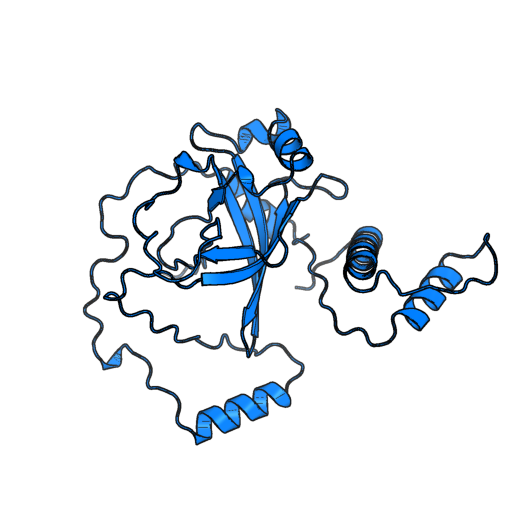GLY A O 1
ATOM 697 N N . LYS A 1 90 ? 35.369 -11.794 -0.531 1.00 46.25 90 LYS A N 1
ATOM 698 C CA . LYS A 1 90 ? 36.068 -12.616 0.453 1.00 46.25 90 LYS A CA 1
ATOM 699 C C . LYS A 1 90 ? 35.702 -12.057 1.825 1.00 46.25 90 LYS A C 1
ATOM 701 O O . LYS A 1 90 ? 36.492 -11.317 2.397 1.00 46.25 90 LYS A O 1
ATOM 706 N N . LEU A 1 91 ? 34.483 -12.346 2.281 1.00 45.38 91 LEU A N 1
ATOM 707 C CA . LEU A 1 91 ? 34.077 -12.078 3.649 1.00 45.38 91 LEU A CA 1
ATOM 708 C C . LEU A 1 91 ? 35.008 -12.905 4.524 1.00 45.38 91 LEU A C 1
ATOM 710 O O . LEU A 1 91 ? 35.056 -14.134 4.419 1.00 45.38 91 LEU A O 1
ATOM 714 N N . LYS A 1 92 ? 35.820 -12.217 5.310 1.00 57.84 92 LYS A N 1
ATOM 715 C CA . LYS A 1 92 ? 36.585 -12.845 6.370 1.00 57.84 92 LYS A CA 1
ATOM 716 C C . LYS A 1 92 ? 35.591 -13.259 7.457 1.00 57.84 92 LYS A C 1
ATOM 718 O O . LYS A 1 92 ? 34.551 -12.620 7.599 1.00 57.84 92 LYS A O 1
ATOM 723 N N . PRO A 1 93 ? 35.888 -14.302 8.242 1.00 56.28 93 PRO A N 1
ATOM 724 C CA . PRO A 1 93 ? 35.076 -14.657 9.405 1.00 56.28 93 PRO A CA 1
ATOM 725 C C . PRO A 1 93 ? 34.791 -13.460 10.328 1.00 56.28 93 PRO A C 1
ATOM 727 O O . PRO A 1 93 ? 33.710 -13.378 10.896 1.00 56.28 93 PRO A O 1
ATOM 730 N N . ASP A 1 94 ? 35.717 -12.499 10.390 1.00 60.97 94 ASP A N 1
ATOM 731 C CA . ASP A 1 94 ? 35.598 -11.265 11.176 1.00 60.97 94 ASP A CA 1
ATOM 732 C C . ASP A 1 94 ? 34.608 -10.234 10.593 1.00 60.97 94 ASP A C 1
ATOM 734 O O . ASP A 1 94 ? 34.186 -9.324 11.302 1.00 60.97 94 ASP A O 1
ATOM 738 N N . ASP A 1 95 ? 34.224 -10.362 9.315 1.00 45.72 95 ASP A N 1
ATOM 739 C CA . ASP A 1 95 ? 33.209 -9.510 8.672 1.00 45.72 95 ASP A CA 1
ATOM 740 C C . ASP A 1 95 ? 31.778 -9.948 9.043 1.00 45.72 95 ASP A C 1
ATOM 742 O O . ASP A 1 95 ? 30.809 -9.244 8.747 1.00 45.72 95 ASP A O 1
ATOM 746 N N . ILE A 1 96 ? 31.633 -11.121 9.672 1.00 51.00 96 ILE A N 1
ATOM 747 C CA . ILE A 1 96 ? 30.363 -11.628 10.188 1.00 51.00 96 ILE A CA 1
ATOM 748 C C . ILE A 1 96 ? 30.241 -11.156 11.643 1.00 51.00 96 ILE A C 1
ATOM 750 O O . ILE A 1 96 ? 31.062 -11.548 12.476 1.00 51.00 96 ILE A O 1
ATOM 754 N N . PRO A 1 97 ? 29.245 -10.319 11.984 1.00 52.50 97 PRO A N 1
ATOM 755 C CA . PRO A 1 97 ? 29.044 -9.910 13.365 1.00 52.50 97 PRO A CA 1
ATOM 756 C C . PRO A 1 97 ? 28.851 -11.138 14.275 1.00 52.50 97 PRO A C 1
ATOM 758 O O . PRO A 1 97 ? 28.191 -12.106 13.892 1.00 52.50 97 PRO A O 1
ATOM 761 N N . PRO A 1 98 ? 29.454 -11.141 15.477 1.00 64.38 98 PRO A N 1
ATOM 762 C CA . PRO A 1 98 ? 29.342 -12.268 16.385 1.00 64.38 98 PRO A CA 1
ATOM 763 C C . PRO A 1 98 ? 27.913 -12.376 16.914 1.00 64.38 98 PRO A C 1
ATOM 765 O O . PRO A 1 98 ? 27.315 -11.381 17.334 1.00 64.38 98 PRO A O 1
ATOM 768 N N . THR A 1 99 ? 27.402 -13.607 16.981 1.00 61.31 99 THR A N 1
ATOM 769 C CA . THR A 1 99 ? 26.084 -13.880 17.553 1.00 61.31 99 THR A CA 1
ATOM 770 C C . THR A 1 99 ? 25.999 -13.294 18.970 1.00 61.31 99 THR A C 1
ATOM 772 O O . THR A 1 99 ? 26.879 -13.549 19.800 1.00 61.31 99 THR A O 1
ATOM 775 N N . PRO A 1 100 ? 24.954 -12.513 19.295 1.00 64.88 100 PRO A N 1
ATOM 776 C CA . PRO A 1 100 ? 24.850 -11.865 20.594 1.00 64.88 100 PRO A CA 1
ATOM 777 C C . PRO A 1 100 ? 24.774 -12.897 21.728 1.00 64.88 100 PRO A C 1
ATOM 779 O O . PRO A 1 100 ? 24.049 -13.893 21.639 1.00 64.88 100 PRO A O 1
ATOM 782 N N . SER A 1 101 ? 25.497 -12.630 22.822 1.00 77.12 101 SER A N 1
ATOM 783 C CA . SER A 1 101 ? 25.515 -13.499 24.005 1.00 77.12 101 SER A CA 1
ATOM 784 C C . SER A 1 101 ? 24.109 -13.677 24.605 1.00 77.12 101 SER A C 1
ATOM 786 O O . SER A 1 101 ? 23.252 -12.803 24.435 1.00 77.12 101 SER A O 1
ATOM 788 N N . PRO A 1 102 ? 23.832 -14.776 25.335 1.00 75.19 102 PRO A N 1
ATOM 789 C CA . PRO A 1 102 ? 22.540 -14.990 25.995 1.00 75.19 102 PRO A CA 1
ATOM 790 C C . PRO A 1 102 ? 22.096 -13.804 26.863 1.00 75.19 102 PRO A C 1
ATOM 792 O O . PRO A 1 102 ? 20.945 -13.382 26.781 1.00 75.19 102 PRO A O 1
ATOM 795 N N . GLU A 1 103 ? 23.026 -13.215 27.612 1.00 73.44 103 GLU A N 1
ATOM 796 C CA . GLU A 1 103 ? 22.801 -12.037 28.456 1.00 73.44 103 GLU A CA 1
ATOM 797 C C . GLU A 1 103 ? 22.467 -10.795 27.629 1.00 73.44 103 GLU A C 1
ATOM 799 O O . GLU A 1 103 ? 21.522 -10.069 27.940 1.00 73.44 103 GLU A O 1
ATOM 804 N N . ARG A 1 104 ? 23.184 -10.575 26.518 1.00 68.50 104 ARG A N 1
ATOM 805 C CA . ARG A 1 104 ? 22.898 -9.465 25.607 1.00 68.50 104 ARG A CA 1
ATOM 806 C C . ARG A 1 104 ? 21.545 -9.642 24.930 1.00 68.50 104 ARG A C 1
ATOM 808 O O . ARG A 1 104 ? 20.802 -8.675 24.835 1.00 68.50 104 ARG A O 1
ATOM 815 N N . ARG A 1 105 ? 21.175 -10.861 24.528 1.00 69.88 105 ARG A N 1
ATOM 816 C CA . ARG A 1 105 ? 19.837 -11.167 23.991 1.00 69.88 105 ARG A CA 1
ATOM 817 C C . ARG A 1 105 ? 18.738 -10.913 25.022 1.00 69.88 105 ARG A C 1
ATOM 819 O O . ARG A 1 105 ? 17.723 -10.323 24.671 1.00 69.88 105 ARG A O 1
ATOM 826 N N . ALA A 1 106 ? 18.945 -11.301 26.280 1.00 71.56 106 ALA A N 1
ATOM 827 C CA . ALA A 1 106 ? 17.996 -11.039 27.361 1.00 71.56 106 ALA A CA 1
ATOM 828 C C . ALA A 1 106 ? 17.840 -9.534 27.639 1.00 71.56 106 ALA A C 1
ATOM 830 O O . ALA A 1 106 ? 16.721 -9.049 27.783 1.00 71.56 106 ALA A O 1
ATOM 831 N N . LEU A 1 107 ? 18.944 -8.782 27.636 1.00 71.62 107 LEU A N 1
ATOM 832 C CA . LEU A 1 107 ? 18.936 -7.330 27.818 1.00 71.62 107 LEU A CA 1
ATOM 833 C C . LEU A 1 107 ? 18.271 -6.602 26.641 1.00 71.62 107 LEU A C 1
ATOM 835 O O . LEU A 1 107 ? 17.511 -5.666 26.859 1.00 71.62 107 LEU A O 1
ATOM 839 N N . LEU A 1 108 ? 18.505 -7.056 25.407 1.00 58.81 108 LEU A N 1
ATOM 840 C CA . LEU A 1 108 ? 17.824 -6.548 24.214 1.00 58.81 108 LEU A CA 1
ATOM 841 C C . LEU A 1 108 ? 16.323 -6.859 24.237 1.00 58.81 108 LEU A C 1
ATOM 843 O O . LEU A 1 108 ? 15.520 -5.984 23.933 1.00 58.81 108 LEU A O 1
ATOM 847 N N . LYS A 1 109 ? 15.936 -8.070 24.660 1.00 64.50 109 LYS A N 1
ATOM 848 C CA . LYS A 1 109 ? 14.531 -8.467 24.821 1.00 64.50 109 LYS A CA 1
ATOM 849 C C . LYS A 1 109 ? 13.830 -7.642 25.900 1.00 64.50 109 LYS A C 1
ATOM 851 O O . LYS A 1 109 ? 12.694 -7.240 25.706 1.00 64.50 109 LYS A O 1
ATOM 856 N N . LYS A 1 110 ? 14.513 -7.364 27.013 1.00 69.94 110 LYS A N 1
ATOM 857 C CA . LYS A 1 110 ? 13.991 -6.509 28.083 1.00 69.94 110 LYS A CA 1
ATOM 858 C C . LYS A 1 110 ? 13.819 -5.061 27.615 1.00 69.94 110 LYS A C 1
ATOM 860 O O . LYS A 1 110 ? 12.741 -4.514 27.772 1.00 69.94 110 LYS A O 1
ATOM 865 N N . LYS A 1 111 ? 14.829 -4.480 26.957 1.00 60.34 111 LYS A N 1
ATOM 866 C CA . LYS A 1 111 ? 14.725 -3.130 26.374 1.00 60.34 111 LYS A CA 1
ATOM 867 C C . LYS A 1 111 ? 13.592 -3.010 25.358 1.00 60.34 111 LYS A C 1
ATOM 869 O O . LYS A 1 111 ? 12.896 -2.011 25.357 1.00 60.34 111 LYS A O 1
ATOM 874 N N . PHE A 1 112 ? 13.385 -4.040 24.540 1.00 53.12 112 PHE A N 1
ATOM 875 C CA . PHE A 1 112 ? 12.274 -4.092 23.590 1.00 53.12 112 PHE A CA 1
ATOM 876 C C . PHE A 1 112 ? 10.896 -4.099 24.269 1.00 53.12 112 PHE A C 1
ATOM 878 O O . PHE A 1 112 ? 9.958 -3.524 23.737 1.00 53.12 112 PHE A O 1
ATOM 885 N N . LEU A 1 113 ? 10.768 -4.751 25.427 1.00 60.84 113 LEU A N 1
ATOM 886 C CA . LEU A 1 113 ? 9.518 -4.771 26.193 1.00 60.84 113 LEU A CA 1
ATOM 887 C C . LEU A 1 113 ? 9.290 -3.470 26.977 1.00 60.84 113 LEU A C 1
ATOM 889 O O . LEU A 1 113 ? 8.143 -3.101 27.207 1.00 60.84 113 LEU A O 1
ATOM 893 N N . ASP A 1 114 ? 10.369 -2.796 27.382 1.00 59.50 114 ASP A N 1
ATOM 894 C CA . ASP A 1 114 ? 10.320 -1.575 28.193 1.00 59.50 114 ASP A CA 1
ATOM 895 C C . ASP A 1 114 ? 10.178 -0.290 27.337 1.00 59.50 114 ASP A C 1
ATOM 897 O O . ASP A 1 114 ? 9.676 0.721 27.828 1.00 59.50 114 ASP A O 1
ATOM 901 N N . GLU A 1 115 ? 10.592 -0.299 26.063 1.00 51.66 115 GLU A N 1
ATOM 902 C CA . GLU A 1 115 ? 10.509 0.856 25.155 1.00 51.66 115 GLU A CA 1
ATOM 903 C C . GLU A 1 115 ? 9.294 0.741 24.207 1.00 51.66 115 GLU A C 1
ATOM 905 O O . GLU A 1 115 ? 9.320 0.016 23.217 1.00 51.66 115 GLU A O 1
ATOM 910 N N . ASN A 1 116 ? 8.237 1.527 24.467 1.00 49.50 116 ASN A N 1
ATOM 911 C CA . ASN A 1 116 ? 7.138 1.786 23.513 1.00 49.50 116 ASN A CA 1
ATOM 912 C C . ASN A 1 116 ? 7.564 2.685 22.332 1.00 49.50 116 ASN A C 1
ATOM 914 O O . ASN A 1 116 ? 6.762 2.984 21.445 1.00 49.50 116 ASN A O 1
ATOM 918 N N . GLU A 1 117 ? 8.811 3.151 22.324 1.00 46.94 117 GLU A N 1
ATOM 919 C CA . GLU A 1 117 ? 9.360 3.971 21.253 1.00 46.94 117 GLU A CA 1
ATOM 920 C C . GLU A 1 117 ? 10.105 3.113 20.234 1.00 46.94 117 GLU A C 1
ATOM 922 O O . GLU A 1 117 ? 10.761 2.123 20.559 1.00 46.94 117 GLU A O 1
ATOM 927 N N . HIS A 1 118 ? 10.007 3.517 18.966 1.00 44.91 118 HIS A N 1
ATOM 928 C CA . HIS A 1 118 ? 10.776 2.917 17.886 1.00 44.91 118 HIS A CA 1
ATOM 929 C C . HIS A 1 118 ? 12.257 2.842 18.275 1.00 44.91 118 HIS A C 1
ATOM 931 O O . HIS A 1 118 ? 12.818 3.860 18.694 1.00 44.91 118 HIS A O 1
ATOM 937 N N . PRO A 1 119 ? 12.925 1.688 18.098 1.00 42.34 119 PRO A N 1
ATOM 938 C CA . PRO A 1 119 ? 14.336 1.595 18.411 1.00 42.34 119 PRO A CA 1
ATOM 939 C C . PRO A 1 119 ? 15.099 2.633 17.588 1.00 42.34 119 PRO A C 1
ATOM 941 O O . PRO A 1 119 ? 15.116 2.601 16.359 1.00 42.34 119 PRO A O 1
ATOM 944 N N . SER A 1 120 ? 15.738 3.567 18.293 1.00 43.50 120 SER A N 1
ATOM 945 C CA . SER A 1 120 ? 16.468 4.714 17.733 1.00 43.50 120 SER A CA 1
ATOM 946 C C . SER A 1 120 ? 17.672 4.322 16.866 1.00 43.50 120 SER A C 1
ATOM 948 O O . SER A 1 120 ? 18.334 5.180 16.279 1.00 43.50 120 SER A O 1
ATOM 950 N N . ARG A 1 121 ? 17.972 3.021 16.763 1.00 37.75 121 ARG A N 1
ATOM 951 C CA . ARG A 1 121 ? 19.001 2.452 15.895 1.00 37.75 121 ARG A CA 1
ATOM 952 C C . ARG A 1 121 ? 18.453 1.213 15.181 1.00 37.75 121 ARG A C 1
ATOM 954 O O . ARG A 1 121 ? 17.841 0.375 15.845 1.00 37.75 121 ARG A O 1
ATOM 961 N N . PRO A 1 122 ? 18.697 1.057 13.866 1.00 37.59 122 PRO A N 1
ATOM 962 C CA . PRO A 1 122 ? 18.288 -0.139 13.143 1.00 37.59 122 PRO A CA 1
ATOM 963 C C . PRO A 1 122 ? 18.969 -1.364 13.761 1.00 37.59 122 PRO A C 1
ATOM 965 O O . PRO A 1 122 ? 20.197 -1.434 13.841 1.00 37.59 122 PRO A O 1
ATOM 968 N N . TYR A 1 123 ? 18.171 -2.327 14.217 1.00 43.19 123 TYR A N 1
ATOM 969 C CA . TYR A 1 123 ? 18.680 -3.644 14.571 1.00 43.19 123 TYR A CA 1
ATOM 970 C C . TYR A 1 123 ? 19.031 -4.388 13.285 1.00 43.19 123 TYR A C 1
ATOM 972 O O . TYR A 1 123 ? 18.203 -4.513 12.385 1.00 43.19 123 TYR A O 1
ATOM 980 N N . VAL A 1 124 ? 20.264 -4.882 13.200 1.00 41.59 124 VAL A N 1
ATOM 981 C CA . VAL A 1 124 ? 20.674 -5.778 12.120 1.00 41.59 124 VAL A CA 1
ATOM 982 C C . VAL A 1 124 ? 19.992 -7.119 12.366 1.00 41.59 124 VAL A C 1
ATOM 984 O O . VAL A 1 124 ? 20.313 -7.821 13.324 1.00 41.59 124 VAL A O 1
ATOM 987 N N . LEU A 1 125 ? 19.020 -7.458 11.523 1.00 40.38 125 LEU A N 1
ATOM 988 C CA . LEU A 1 125 ? 18.526 -8.823 11.417 1.00 40.38 125 LEU A CA 1
ATOM 989 C C . LEU A 1 125 ? 19.584 -9.638 10.675 1.00 40.38 125 LEU A C 1
ATOM 991 O O . LEU A 1 125 ? 19.777 -9.488 9.469 1.00 40.38 125 LEU A O 1
ATOM 995 N N . GLU A 1 126 ? 20.279 -10.502 11.405 1.00 42.56 126 GLU A N 1
ATOM 996 C CA . GLU A 1 126 ? 21.154 -11.513 10.819 1.00 42.56 126 GLU A CA 1
ATOM 997 C C . GLU A 1 126 ? 20.292 -12.641 10.239 1.00 42.56 126 GLU A C 1
ATOM 999 O O . GLU A 1 126 ? 20.137 -13.710 10.826 1.00 42.56 126 GLU A O 1
ATOM 1004 N N . THR A 1 127 ? 19.692 -12.414 9.071 1.00 44.59 127 THR A N 1
ATOM 1005 C CA . THR A 1 127 ? 19.160 -13.520 8.270 1.00 44.59 127 THR A CA 1
ATOM 1006 C C . THR A 1 127 ? 20.338 -14.215 7.600 1.00 44.59 127 THR A 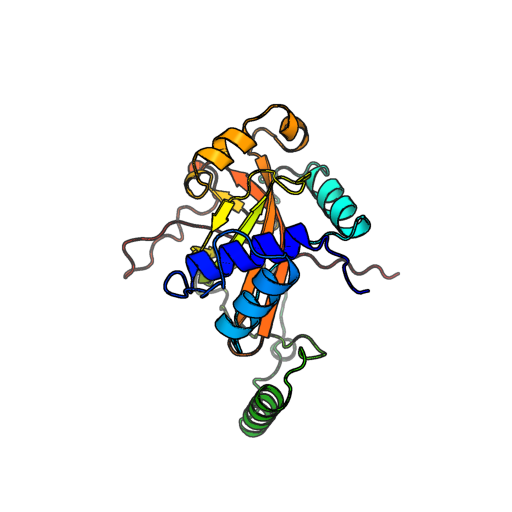C 1
ATOM 1008 O O . THR A 1 127 ? 20.763 -13.835 6.507 1.00 44.59 127 THR A O 1
ATOM 1011 N N . ALA A 1 128 ? 20.902 -15.214 8.276 1.00 43.38 128 ALA A N 1
ATOM 1012 C CA . ALA A 1 128 ? 21.929 -16.083 7.718 1.00 43.38 128 ALA A CA 1
ATOM 1013 C C . ALA A 1 128 ? 21.301 -17.057 6.707 1.00 43.38 128 ALA A C 1
ATOM 1015 O O . ALA A 1 128 ? 21.150 -18.243 6.978 1.00 43.38 128 ALA A O 1
ATOM 1016 N N . LEU A 1 129 ? 20.911 -16.555 5.534 1.00 44.53 129 LEU A N 1
ATOM 1017 C CA . LEU A 1 129 ? 20.713 -17.414 4.371 1.00 44.53 129 LEU A CA 1
ATOM 1018 C C . LEU A 1 129 ? 22.096 -17.737 3.814 1.00 44.53 129 LEU A C 1
ATOM 1020 O O . LEU A 1 129 ? 22.764 -16.880 3.225 1.00 44.53 129 LEU A O 1
ATOM 1024 N N . LEU A 1 130 ? 22.556 -18.964 4.052 1.00 40.91 130 LEU A N 1
ATOM 1025 C CA . LEU A 1 130 ? 23.789 -19.442 3.453 1.00 40.91 130 LEU A CA 1
ATOM 1026 C C . LEU A 1 130 ? 23.593 -19.499 1.937 1.00 40.91 130 LEU A C 1
ATOM 1028 O O . LEU A 1 130 ? 22.581 -19.957 1.412 1.00 40.91 130 LEU A O 1
ATOM 1032 N N . ARG A 1 131 ? 24.609 -19.038 1.207 1.00 41.31 131 ARG A N 1
ATOM 1033 C CA . ARG A 1 131 ? 24.633 -18.990 -0.263 1.00 41.31 131 ARG A CA 1
ATOM 1034 C C . ARG A 1 131 ? 24.432 -20.370 -0.922 1.00 41.31 131 ARG A C 1
ATOM 1036 O O . ARG A 1 131 ? 24.207 -20.437 -2.126 1.00 41.31 131 ARG A O 1
ATOM 1043 N N . THR A 1 132 ? 24.554 -21.444 -0.143 1.00 42.38 132 THR A N 1
ATOM 1044 C CA . THR A 1 132 ? 24.391 -22.850 -0.527 1.00 42.38 132 THR A CA 1
ATOM 1045 C C . THR A 1 132 ? 22.943 -23.309 -0.630 1.00 42.38 132 THR A C 1
ATOM 1047 O O . THR A 1 132 ? 22.698 -24.347 -1.234 1.00 42.38 132 THR A O 1
ATOM 1050 N N . ASP A 1 133 ? 21.984 -22.562 -0.082 1.00 49.56 133 ASP A N 1
ATOM 1051 C CA . ASP A 1 133 ? 20.663 -23.141 0.183 1.00 49.56 133 ASP A CA 1
ATOM 1052 C C . ASP A 1 133 ? 19.703 -23.057 -1.010 1.00 49.56 133 ASP A C 1
ATOM 1054 O O . ASP A 1 133 ? 18.585 -23.552 -0.925 1.00 49.56 133 ASP A O 1
ATOM 1058 N N . HIS A 1 134 ? 20.126 -22.464 -2.138 1.00 55.31 134 HIS A N 1
ATOM 1059 C CA . HIS A 1 134 ? 19.314 -22.286 -3.356 1.00 55.31 134 HIS A CA 1
ATOM 1060 C C . HIS A 1 134 ? 17.888 -21.750 -3.093 1.00 55.31 134 HIS A C 1
ATOM 1062 O O . HIS A 1 134 ? 17.001 -21.908 -3.928 1.00 55.31 134 HIS A O 1
ATOM 1068 N N . ALA A 1 135 ? 17.679 -21.096 -1.950 1.00 58.94 135 ALA A N 1
ATOM 1069 C CA . ALA A 1 135 ? 16.384 -20.701 -1.428 1.00 58.94 135 ALA A CA 1
ATOM 1070 C C . ALA A 1 135 ? 16.411 -19.217 -1.055 1.00 58.94 135 ALA A C 1
ATOM 1072 O O . ALA A 1 135 ? 17.396 -18.709 -0.516 1.00 58.94 135 ALA A O 1
ATOM 1073 N N . LEU A 1 136 ? 15.319 -18.521 -1.363 1.00 64.69 136 LEU A N 1
ATOM 1074 C CA . LEU A 1 136 ? 15.066 -17.161 -0.895 1.00 64.69 136 LEU A CA 1
ATOM 1075 C C . LEU A 1 136 ? 14.232 -17.232 0.388 1.00 64.69 136 LEU A C 1
ATOM 1077 O O . LEU A 1 136 ? 13.451 -18.166 0.566 1.00 64.69 136 LEU A O 1
ATOM 1081 N N . ALA A 1 137 ? 14.377 -16.248 1.277 1.00 71.81 137 ALA A N 1
ATOM 1082 C CA . ALA A 1 137 ? 13.465 -16.133 2.412 1.00 71.81 137 ALA A CA 1
ATOM 1083 C C . ALA A 1 137 ? 12.068 -15.793 1.891 1.00 71.81 137 ALA A C 1
ATOM 1085 O O . ALA A 1 137 ? 11.921 -14.881 1.081 1.00 71.81 137 ALA A O 1
ATOM 1086 N N . ALA A 1 138 ? 11.055 -16.497 2.382 1.00 73.75 138 ALA A N 1
ATOM 1087 C CA . ALA A 1 138 ? 9.671 -16.082 2.239 1.00 73.75 138 ALA A CA 1
ATOM 1088 C C . ALA A 1 138 ? 9.269 -15.274 3.477 1.00 73.75 138 ALA A C 1
ATOM 1090 O O . ALA A 1 138 ? 9.549 -15.679 4.608 1.00 73.75 138 ALA A O 1
ATOM 1091 N N . VAL A 1 139 ? 8.632 -14.127 3.265 1.00 74.50 139 VAL A N 1
ATOM 1092 C CA . VAL A 1 139 ? 8.051 -13.297 4.322 1.00 74.50 139 VAL A CA 1
ATOM 1093 C C . VAL A 1 139 ? 6.575 -13.091 4.028 1.00 74.50 139 VAL A C 1
ATOM 1095 O O . VAL A 1 139 ? 6.188 -12.894 2.880 1.00 74.50 139 VAL A O 1
ATOM 1098 N N . VAL A 1 140 ? 5.745 -13.136 5.063 1.00 73.94 140 VAL A N 1
ATOM 1099 C CA . VAL A 1 140 ? 4.326 -12.795 4.946 1.00 73.94 140 VAL A CA 1
ATOM 1100 C C . VAL A 1 140 ? 4.162 -11.347 5.369 1.00 73.94 140 VAL A C 1
ATOM 1102 O O . VAL A 1 140 ? 4.691 -10.939 6.402 1.00 73.94 140 VAL A O 1
ATOM 1105 N N . GLY A 1 141 ? 3.443 -10.563 4.577 1.00 74.62 141 GLY A N 1
ATOM 1106 C CA . GLY A 1 141 ? 3.199 -9.170 4.919 1.00 74.62 141 GLY A CA 1
ATOM 1107 C C . GLY A 1 141 ? 1.983 -8.583 4.230 1.00 74.62 141 GLY A C 1
ATOM 1108 O O . GLY A 1 141 ? 1.290 -9.240 3.451 1.00 74.62 141 GLY A O 1
ATOM 1109 N N . ASN A 1 142 ? 1.739 -7.319 4.555 1.00 81.69 142 ASN A N 1
ATOM 1110 C CA . ASN A 1 142 ? 0.661 -6.529 3.986 1.00 81.69 142 ASN A CA 1
ATOM 1111 C C . ASN A 1 142 ? 1.261 -5.417 3.127 1.00 81.69 142 ASN A C 1
ATOM 1113 O O . ASN A 1 142 ? 2.178 -4.715 3.561 1.00 81.69 142 ASN A O 1
ATOM 1117 N N . ALA A 1 143 ? 0.726 -5.240 1.923 1.00 84.75 143 ALA A N 1
ATOM 1118 C CA . ALA A 1 143 ? 1.152 -4.201 1.002 1.00 84.75 143 ALA A CA 1
ATOM 1119 C C . ALA A 1 143 ? -0.045 -3.436 0.438 1.00 84.75 143 ALA A C 1
ATOM 1121 O O . ALA A 1 143 ? -1.065 -4.013 0.076 1.00 84.75 143 ALA A O 1
ATOM 1122 N N . ASN A 1 144 ? 0.109 -2.127 0.317 1.00 87.88 144 ASN A N 1
ATOM 1123 C CA . ASN A 1 144 ? -0.773 -1.249 -0.428 1.00 87.88 144 ASN A CA 1
ATOM 1124 C C . ASN A 1 144 ? -0.067 -0.871 -1.731 1.00 87.88 144 ASN A C 1
ATOM 1126 O O . ASN A 1 144 ? 1.078 -0.422 -1.719 1.00 87.88 144 ASN A O 1
ATOM 1130 N N . VAL A 1 145 ? -0.749 -1.045 -2.854 1.00 90.94 145 VAL A N 1
ATOM 1131 C CA . VAL A 1 145 ? -0.251 -0.726 -4.190 1.00 90.94 145 VAL A CA 1
ATOM 1132 C C . VAL A 1 145 ? -1.107 0.395 -4.766 1.00 90.94 145 VAL A C 1
ATOM 1134 O O . VAL A 1 145 ? -2.335 0.321 -4.757 1.00 90.94 145 VAL A O 1
ATOM 1137 N N . SER A 1 146 ? -0.467 1.439 -5.276 1.00 91.88 146 SER A N 1
ATOM 1138 C CA . SER A 1 146 ? -1.128 2.595 -5.878 1.00 91.88 146 SER A CA 1
ATOM 1139 C C . SER A 1 146 ? -0.436 3.014 -7.172 1.00 91.88 146 SER A C 1
ATOM 1141 O O . SER A 1 146 ? 0.705 2.641 -7.448 1.00 91.88 146 SER A O 1
ATOM 1143 N N . ALA A 1 147 ? -1.108 3.830 -7.981 1.00 91.62 147 ALA A N 1
ATOM 1144 C CA . ALA A 1 147 ? -0.436 4.520 -9.076 1.00 91.62 147 ALA A CA 1
ATOM 1145 C C . ALA A 1 147 ? 0.696 5.429 -8.546 1.00 91.62 147 ALA A C 1
ATOM 1147 O O . ALA A 1 147 ? 0.686 5.843 -7.386 1.00 91.62 147 ALA A O 1
ATOM 1148 N N . VAL A 1 148 ? 1.673 5.753 -9.398 1.00 90.00 148 VAL A N 1
ATOM 1149 C CA . VAL A 1 148 ? 2.809 6.625 -9.033 1.00 90.00 148 VAL A CA 1
ATOM 1150 C C . VAL A 1 148 ? 2.339 8.043 -8.689 1.00 90.00 148 VAL A C 1
ATOM 1152 O O . VAL A 1 148 ? 2.748 8.619 -7.685 1.00 90.00 148 VAL A O 1
ATOM 1155 N N . ASP A 1 149 ? 1.431 8.592 -9.495 1.00 87.31 149 ASP A N 1
ATOM 1156 C CA . ASP A 1 149 ? 0.808 9.897 -9.258 1.00 87.31 149 ASP A CA 1
ATOM 1157 C C . ASP A 1 149 ? -0.525 9.760 -8.509 1.00 87.31 149 ASP A C 1
ATOM 1159 O O . ASP A 1 149 ? -1.491 10.450 -8.813 1.00 87.31 149 ASP A O 1
ATOM 1163 N N . TRP A 1 150 ? -0.603 8.845 -7.539 1.00 83.69 150 TRP A N 1
ATOM 1164 C CA . TRP A 1 150 ? -1.844 8.613 -6.804 1.00 83.69 150 TRP A CA 1
ATOM 1165 C C . TRP A 1 150 ? -2.315 9.865 -6.050 1.00 83.69 150 TRP A C 1
ATOM 1167 O O . TRP A 1 150 ? -1.537 10.562 -5.393 1.00 83.69 150 TRP A O 1
ATOM 1177 N N . GLU A 1 151 ? -3.614 10.124 -6.105 1.00 78.62 151 GLU A N 1
ATOM 1178 C CA . GLU A 1 151 ? -4.290 11.146 -5.313 1.00 78.62 151 GLU A CA 1
ATOM 1179 C C . GLU A 1 151 ? -5.420 10.520 -4.496 1.00 78.62 151 GLU A C 1
ATOM 1181 O O . GLU A 1 151 ? -5.928 9.445 -4.818 1.00 78.62 151 GLU A O 1
ATOM 1186 N N . SER A 1 152 ? -5.828 11.208 -3.427 1.00 72.56 152 SER A N 1
ATOM 1187 C CA . SER A 1 152 ? -6.926 10.756 -2.573 1.00 72.56 152 SER A CA 1
ATOM 1188 C C . SER A 1 152 ? -8.181 10.476 -3.404 1.00 72.56 152 SER A C 1
ATOM 1190 O O . SER A 1 152 ? -8.656 11.349 -4.125 1.00 72.56 152 SER A O 1
ATOM 1192 N N . GLY A 1 153 ? -8.730 9.267 -3.276 1.00 74.62 153 GLY A N 1
ATOM 1193 C CA . GLY A 1 153 ? -9.891 8.806 -4.047 1.00 74.62 153 GLY A CA 1
ATOM 1194 C C . GLY A 1 153 ? -9.547 8.019 -5.316 1.00 74.62 153 GLY A C 1
ATOM 1195 O O . GLY A 1 153 ? -10.445 7.428 -5.911 1.00 74.62 153 GLY A O 1
ATOM 1196 N N . MET A 1 154 ? -8.274 7.947 -5.717 1.00 83.50 154 MET A N 1
ATOM 1197 C CA . MET A 1 154 ? -7.857 7.055 -6.800 1.00 83.50 154 MET A CA 1
ATOM 1198 C C . MET A 1 154 ? -7.797 5.588 -6.336 1.00 83.50 154 MET A C 1
ATOM 1200 O O . MET A 1 154 ? -7.500 5.331 -5.161 1.00 83.50 154 MET A O 1
ATOM 1204 N N . PRO A 1 155 ? -8.022 4.617 -7.246 1.00 87.50 155 PRO A N 1
ATOM 1205 C CA . PRO A 1 155 ? -7.939 3.195 -6.928 1.00 87.50 155 PRO A CA 1
ATOM 1206 C C . PRO A 1 155 ? -6.610 2.805 -6.268 1.00 87.50 155 PRO A C 1
ATOM 1208 O O . PRO A 1 155 ? -5.533 3.235 -6.692 1.00 87.50 155 PRO A O 1
ATOM 1211 N N . LYS A 1 156 ? -6.702 1.956 -5.242 1.00 88.94 156 LYS A N 1
ATOM 1212 C CA . LYS A 1 156 ? -5.581 1.304 -4.554 1.00 88.94 156 LYS A CA 1
ATOM 1213 C C . LYS A 1 156 ? -5.858 -0.195 -4.497 1.00 88.94 156 LYS A C 1
ATOM 1215 O O . LYS A 1 156 ? -6.999 -0.587 -4.277 1.00 88.94 156 LYS A O 1
ATOM 1220 N N . CYS A 1 157 ? -4.828 -1.014 -4.664 1.00 90.44 157 CYS A N 1
ATOM 1221 C CA . CYS A 1 157 ? -4.918 -2.458 -4.489 1.00 90.44 157 CYS A CA 1
ATOM 1222 C C . CYS A 1 157 ? -4.251 -2.837 -3.169 1.00 90.44 157 CYS A C 1
ATOM 1224 O O . CYS A 1 157 ? -3.077 -2.536 -2.951 1.00 90.44 157 CYS A O 1
ATOM 1226 N N . ARG A 1 158 ? -5.000 -3.477 -2.271 1.00 86.44 158 ARG A N 1
ATOM 1227 C CA . ARG A 1 158 ? -4.452 -3.983 -1.012 1.00 86.44 158 ARG A CA 1
ATOM 1228 C C . ARG A 1 158 ? -4.176 -5.469 -1.119 1.00 86.44 158 ARG A C 1
ATOM 1230 O O . ARG A 1 158 ? -5.031 -6.247 -1.525 1.00 86.44 158 ARG A O 1
ATOM 1237 N N . LEU A 1 159 ? -2.992 -5.850 -0.682 1.00 84.94 159 LEU A N 1
ATOM 1238 C CA . LEU A 1 159 ? -2.500 -7.210 -0.667 1.00 84.94 159 LEU A CA 1
ATOM 1239 C C . LEU A 1 159 ? -2.300 -7.606 0.794 1.00 84.94 159 LEU A C 1
ATOM 1241 O O . LEU A 1 159 ? -1.339 -7.174 1.428 1.00 84.94 159 LEU A O 1
ATOM 1245 N N . SER A 1 160 ? -3.234 -8.381 1.339 1.00 79.81 160 SER A N 1
ATOM 1246 C CA . SER A 1 160 ? -3.214 -8.807 2.741 1.00 79.81 160 SER A CA 1
ATOM 1247 C C . SER A 1 160 ? -2.673 -10.223 2.884 1.00 79.81 160 SER A C 1
ATOM 1249 O O . SER A 1 160 ? -3.049 -11.100 2.110 1.00 79.81 160 SER A O 1
ATOM 1251 N N . GLN A 1 161 ? -1.820 -10.436 3.891 1.00 75.38 161 GLN A N 1
ATOM 1252 C CA . GLN A 1 161 ? -1.198 -11.729 4.203 1.00 75.38 161 GLN A CA 1
ATOM 1253 C C . GLN A 1 161 ? -0.564 -12.396 2.973 1.00 75.38 161 GLN A C 1
ATOM 1255 O O . GLN A 1 161 ? -0.647 -13.611 2.789 1.00 75.38 161 GLN A O 1
ATOM 1260 N N . ILE A 1 162 ? 0.058 -11.591 2.108 1.00 75.31 162 ILE A N 1
ATOM 1261 C CA . ILE A 1 162 ? 0.711 -12.113 0.915 1.00 75.31 162 ILE A CA 1
ATOM 1262 C C . ILE A 1 162 ? 2.088 -12.657 1.261 1.00 75.31 162 ILE A C 1
ATOM 1264 O O . ILE A 1 162 ? 2.862 -12.030 1.987 1.00 75.31 162 ILE A O 1
ATOM 1268 N N . GLU A 1 163 ? 2.396 -13.823 0.705 1.00 76.12 163 GLU A N 1
ATOM 1269 C CA . GLU A 1 163 ? 3.747 -14.360 0.708 1.00 76.12 163 GLU A CA 1
ATOM 1270 C C . GLU A 1 163 ? 4.593 -13.602 -0.322 1.00 76.12 163 GLU A C 1
ATOM 1272 O O . GLU A 1 163 ? 4.220 -13.440 -1.488 1.00 76.12 163 GLU A O 1
ATOM 1277 N N . MET A 1 164 ? 5.728 -13.096 0.140 1.00 78.19 164 MET A N 1
ATOM 1278 C CA . MET A 1 164 ? 6.688 -12.330 -0.635 1.00 78.19 164 MET A CA 1
ATOM 1279 C C . MET A 1 164 ? 8.046 -13.005 -0.543 1.00 78.19 164 MET A C 1
ATOM 1281 O O . MET A 1 164 ? 8.467 -13.447 0.524 1.00 78.19 164 MET A O 1
ATOM 1285 N N . LEU A 1 165 ? 8.766 -13.034 -1.656 1.00 79.69 165 LEU A N 1
ATOM 1286 C CA . LEU A 1 165 ? 10.154 -13.470 -1.650 1.00 79.69 165 LEU A CA 1
ATOM 1287 C C . LEU A 1 165 ? 11.026 -12.285 -1.236 1.00 79.69 165 LEU A C 1
ATOM 1289 O O . LEU A 1 165 ? 10.905 -11.179 -1.752 1.00 79.69 165 LEU A O 1
ATOM 1293 N N . TRP A 1 166 ? 11.926 -12.486 -0.293 1.00 77.19 166 TRP A N 1
ATOM 1294 C CA . TRP A 1 166 ? 12.850 -11.450 0.132 1.00 77.19 166 TRP A CA 1
ATOM 1295 C C . TRP A 1 166 ? 14.213 -11.695 -0.507 1.00 77.19 166 TRP A C 1
ATOM 1297 O O . TRP A 1 166 ? 14.971 -12.571 -0.085 1.00 77.19 166 TRP A O 1
ATOM 1307 N N . ASP A 1 167 ? 14.523 -10.914 -1.543 1.00 75.38 167 ASP A N 1
ATOM 1308 C CA . ASP A 1 167 ? 15.807 -10.956 -2.243 1.00 75.38 167 ASP A CA 1
ATOM 1309 C C . ASP A 1 167 ? 16.532 -9.620 -2.091 1.00 75.38 167 ASP A C 1
ATOM 1311 O O . ASP A 1 167 ? 16.272 -8.647 -2.797 1.00 75.38 167 ASP A O 1
ATOM 1315 N N . THR A 1 168 ? 17.501 -9.594 -1.178 1.00 71.94 168 THR A N 1
ATOM 1316 C CA . THR A 1 168 ? 18.371 -8.425 -0.968 1.00 71.94 168 THR A CA 1
ATOM 1317 C C . THR A 1 168 ? 19.312 -8.141 -2.147 1.00 71.94 168 THR A C 1
ATOM 1319 O O . THR A 1 168 ? 20.012 -7.130 -2.138 1.00 71.94 168 THR A O 1
ATOM 1322 N N . GLY A 1 169 ? 19.390 -9.038 -3.136 1.00 66.50 169 GLY A N 1
ATOM 1323 C CA . GLY A 1 169 ? 20.114 -8.852 -4.391 1.00 66.50 169 GLY A CA 1
ATOM 1324 C C . GLY A 1 169 ? 19.244 -8.338 -5.542 1.00 66.50 169 GLY A C 1
ATOM 1325 O O . GLY A 1 169 ? 19.794 -7.934 -6.569 1.00 66.50 169 GLY A O 1
ATOM 1326 N N . ALA A 1 170 ? 17.917 -8.319 -5.400 1.00 72.25 170 ALA A N 1
ATOM 1327 C CA . ALA A 1 170 ? 17.038 -7.822 -6.449 1.00 72.25 170 ALA A CA 1
ATOM 1328 C C . ALA A 1 170 ? 17.208 -6.306 -6.624 1.00 72.25 170 ALA A C 1
ATOM 1330 O O . ALA A 1 170 ? 17.170 -5.535 -5.668 1.00 72.25 170 ALA A O 1
ATOM 1331 N N . GLN A 1 171 ? 17.373 -5.864 -7.873 1.00 71.81 171 GLN A N 1
ATOM 1332 C CA . GLN A 1 171 ? 17.481 -4.434 -8.188 1.00 71.81 171 GLN A CA 1
ATOM 1333 C C . GLN A 1 171 ? 16.130 -3.715 -8.135 1.00 71.81 171 GLN A C 1
ATOM 1335 O O . GLN A 1 171 ? 16.083 -2.489 -8.045 1.00 71.81 171 GLN A O 1
ATOM 1340 N N . THR A 1 172 ? 15.031 -4.460 -8.244 1.00 77.62 172 THR A N 1
ATOM 1341 C CA . THR A 1 172 ? 13.689 -3.894 -8.278 1.00 77.62 172 THR A CA 1
ATOM 1342 C C . THR A 1 172 ? 12.669 -4.846 -7.674 1.00 77.62 172 THR A C 1
ATOM 1344 O O . THR A 1 172 ? 12.832 -6.065 -7.726 1.00 77.62 172 THR A O 1
ATOM 1347 N N . THR A 1 173 ? 11.613 -4.264 -7.113 1.00 85.19 173 THR A N 1
ATOM 1348 C CA . THR A 1 173 ? 10.442 -4.994 -6.638 1.00 85.19 173 THR A CA 1
ATOM 1349 C C . THR A 1 173 ? 9.571 -5.370 -7.825 1.00 85.19 173 THR A C 1
ATOM 1351 O O . THR A 1 173 ? 9.255 -4.516 -8.655 1.00 85.19 173 THR A O 1
ATOM 1354 N N . ILE A 1 174 ? 9.155 -6.630 -7.893 1.00 87.44 174 ILE A N 1
ATOM 1355 C CA . ILE A 1 174 ? 8.270 -7.129 -8.942 1.00 87.44 174 ILE A CA 1
ATOM 1356 C C . ILE A 1 174 ? 6.964 -7.590 -8.299 1.00 87.44 174 ILE A C 1
ATOM 1358 O O . ILE A 1 174 ? 6.951 -8.300 -7.298 1.00 87.44 174 ILE A O 1
ATOM 1362 N N . ILE A 1 175 ? 5.863 -7.191 -8.915 1.00 90.75 175 ILE A N 1
ATOM 1363 C CA . ILE A 1 175 ? 4.487 -7.553 -8.609 1.00 90.75 175 ILE A CA 1
ATOM 1364 C C . ILE A 1 175 ? 3.946 -8.238 -9.861 1.00 90.75 175 ILE A C 1
ATOM 1366 O O . ILE A 1 175 ? 4.044 -7.692 -10.959 1.00 90.75 175 ILE A O 1
ATOM 1370 N N . THR A 1 176 ? 3.394 -9.444 -9.746 1.00 89.88 176 THR A N 1
ATOM 1371 C CA . THR A 1 176 ? 2.768 -10.052 -10.917 1.00 89.88 176 THR A CA 1
ATOM 1372 C C . THR A 1 176 ? 1.395 -9.427 -11.126 1.00 89.88 176 THR A C 1
ATOM 1374 O O . THR A 1 176 ? 0.731 -8.970 -10.199 1.00 89.88 176 THR A O 1
ATOM 1377 N N . LYS A 1 177 ? 0.933 -9.393 -12.366 1.00 91.00 177 LYS A N 1
ATOM 1378 C CA . LYS A 1 177 ? -0.376 -8.827 -12.675 1.00 91.00 177 LYS A CA 1
ATOM 1379 C C . LYS A 1 177 ? -1.532 -9.634 -12.067 1.00 91.00 177 LYS A C 1
ATOM 1381 O O . LYS A 1 177 ? -2.508 -9.040 -11.630 1.00 91.00 177 LYS A O 1
ATOM 1386 N N . ASP A 1 178 ? -1.388 -10.960 -11.943 1.00 90.00 178 ASP A N 1
ATOM 1387 C CA . ASP A 1 178 ? -2.422 -11.875 -11.414 1.00 90.00 178 ASP A CA 1
ATOM 1388 C C . ASP A 1 178 ? -2.796 -11.638 -9.940 1.00 90.00 178 ASP A C 1
ATOM 1390 O O . ASP A 1 178 ? -3.699 -12.284 -9.413 1.00 90.00 178 ASP A O 1
ATOM 1394 N N . ILE A 1 179 ? -2.064 -10.763 -9.252 1.00 89.31 179 ILE A N 1
ATOM 1395 C CA . ILE A 1 179 ? -2.191 -10.496 -7.811 1.00 89.31 179 ILE A CA 1
ATOM 1396 C C . ILE A 1 179 ? -3.028 -9.294 -7.498 1.00 89.31 179 ILE A C 1
ATOM 1398 O O . ILE A 1 179 ? -3.499 -9.158 -6.374 1.00 89.31 179 ILE A O 1
ATOM 1402 N N . LEU A 1 180 ? -3.175 -8.447 -8.500 1.00 91.75 180 LEU A N 1
ATOM 1403 C CA . LEU A 1 180 ? -3.922 -7.224 -8.421 1.00 91.75 180 LEU A CA 1
ATOM 1404 C C . LEU A 1 180 ? -5.380 -7.533 -8.730 1.00 91.75 180 LEU A C 1
ATOM 1406 O O . LEU A 1 180 ? -5.674 -8.367 -9.589 1.00 91.75 180 LEU A O 1
ATOM 1410 N N . ASP A 1 181 ? -6.293 -6.850 -8.055 1.00 91.06 181 ASP A N 1
ATOM 1411 C CA . ASP A 1 181 ? -7.710 -6.937 -8.382 1.00 91.06 181 ASP A CA 1
ATOM 1412 C C . ASP A 1 181 ? -7.996 -6.375 -9.790 1.00 91.06 181 ASP A C 1
ATOM 1414 O O . ASP A 1 181 ? -7.244 -5.560 -10.337 1.00 91.06 181 ASP A O 1
ATOM 1418 N N . GLU A 1 182 ? -9.080 -6.847 -10.409 1.00 92.31 182 GLU A N 1
ATOM 1419 C CA . GLU A 1 182 ? -9.437 -6.490 -11.790 1.00 92.31 182 GLU A CA 1
ATOM 1420 C C . GLU A 1 182 ? -9.666 -4.984 -11.961 1.00 92.31 182 GLU A C 1
ATOM 1422 O O . GLU A 1 182 ? -9.287 -4.407 -12.983 1.00 92.31 182 GLU A O 1
ATOM 1427 N N . GLN A 1 183 ? -10.233 -4.331 -10.943 1.00 93.19 183 GLN A N 1
ATOM 1428 C CA . GLN A 1 183 ? -10.490 -2.895 -10.950 1.00 93.19 183 GLN A CA 1
ATOM 1429 C C . GLN A 1 183 ? -9.180 -2.105 -11.031 1.00 93.19 183 GLN A C 1
ATOM 1431 O O . GLN A 1 183 ? -9.055 -1.180 -11.838 1.00 93.19 183 GLN A O 1
ATOM 1436 N N . PHE A 1 184 ? -8.183 -2.475 -10.232 1.00 94.38 184 PHE A N 1
ATOM 1437 C CA . PHE A 1 184 ? -6.878 -1.842 -10.234 1.00 94.38 184 PHE A CA 1
ATOM 1438 C C . PHE A 1 184 ? -6.104 -2.165 -11.510 1.00 94.38 184 PHE A C 1
ATOM 1440 O O . PHE A 1 184 ? -5.474 -1.274 -12.073 1.00 94.38 184 PHE A O 1
ATOM 1447 N N . GLN A 1 185 ? -6.201 -3.387 -12.042 1.00 94.00 185 GLN A N 1
ATOM 1448 C CA . GLN A 1 185 ? -5.619 -3.716 -13.350 1.00 94.00 185 GLN A CA 1
ATOM 1449 C C . GLN A 1 185 ? -6.219 -2.870 -14.487 1.00 94.00 185 GLN A C 1
ATOM 1451 O O . GLN A 1 185 ? -5.485 -2.396 -15.363 1.00 94.00 185 GLN A O 1
ATOM 1456 N N . ALA A 1 186 ? -7.536 -2.649 -14.473 1.00 93.56 186 ALA A N 1
ATOM 1457 C CA . ALA A 1 186 ? -8.211 -1.774 -15.427 1.00 93.56 186 ALA A CA 1
ATOM 1458 C C . ALA A 1 186 ? -7.764 -0.316 -15.253 1.00 93.56 186 ALA A C 1
ATOM 1460 O O . ALA A 1 186 ? -7.414 0.341 -16.234 1.00 93.56 186 ALA A O 1
ATOM 1461 N N . HIS A 1 187 ? -7.670 0.166 -14.009 1.00 93.12 187 HIS A N 1
ATOM 1462 C CA . HIS A 1 187 ? -7.139 1.494 -13.708 1.00 93.12 187 HIS A CA 1
ATOM 1463 C C . HIS A 1 187 ? -5.705 1.662 -14.222 1.00 93.12 187 HIS A C 1
ATOM 1465 O O . HIS A 1 187 ? -5.406 2.628 -14.917 1.00 93.12 187 HIS A O 1
ATOM 1471 N N . LEU A 1 188 ? -4.834 0.682 -13.969 1.00 93.19 188 LEU A N 1
ATOM 1472 C CA . LEU A 1 188 ? -3.465 0.652 -14.473 1.00 93.19 188 LEU A CA 1
ATOM 1473 C C . LEU A 1 188 ? -3.371 0.524 -15.987 1.00 93.19 188 LEU A C 1
ATOM 1475 O O . LEU A 1 188 ? -2.251 0.618 -16.474 1.00 93.19 188 LEU A O 1
ATOM 1479 N N . SER A 1 189 ? -4.475 0.322 -16.714 1.00 91.94 189 SER A N 1
ATOM 1480 C CA . SER A 1 189 ? -4.539 0.291 -18.181 1.00 91.94 189 SER A CA 1
ATOM 1481 C C . SER A 1 189 ? -4.917 1.650 -18.797 1.00 91.94 189 SER A C 1
ATOM 1483 O O . SER A 1 189 ? -4.657 1.868 -19.984 1.00 91.94 189 SER A O 1
ATOM 1485 N N . ASP A 1 190 ? -5.381 2.613 -17.992 1.00 92.69 190 ASP A N 1
ATOM 1486 C CA . ASP A 1 190 ? -5.736 3.975 -18.417 1.00 92.69 190 ASP A CA 1
ATOM 1487 C C . ASP A 1 190 ? -4.542 4.732 -19.051 1.00 92.69 190 ASP A C 1
ATOM 1489 O O . ASP A 1 190 ? -3.432 4.682 -18.508 1.00 92.69 190 ASP A O 1
ATOM 1493 N N . PRO A 1 191 ? -4.711 5.435 -20.189 1.00 91.88 191 PRO A N 1
ATOM 1494 C CA . PRO A 1 191 ? -3.653 6.223 -20.827 1.00 91.88 191 PRO A CA 1
ATOM 1495 C C . PRO A 1 191 ? -2.900 7.205 -19.918 1.00 91.88 191 PRO A C 1
ATOM 1497 O O . PRO A 1 191 ? -1.740 7.502 -20.212 1.00 91.88 191 PRO A O 1
ATOM 1500 N N . VAL A 1 192 ? -3.502 7.682 -18.823 1.00 89.69 192 VAL A N 1
ATOM 1501 C CA . VAL A 1 192 ? -2.853 8.586 -17.858 1.00 89.69 192 VAL A CA 1
ATOM 1502 C C . VAL A 1 192 ? -1.559 7.997 -17.279 1.00 89.69 192 VAL A C 1
ATOM 1504 O O . VAL A 1 192 ? -0.606 8.727 -17.016 1.00 89.69 192 VAL A O 1
ATOM 1507 N N . HIS A 1 193 ? -1.463 6.666 -17.182 1.00 91.00 193 HIS A N 1
ATOM 1508 C CA . HIS A 1 193 ? -0.280 5.978 -16.651 1.00 91.00 193 HIS A CA 1
ATOM 1509 C C . HIS A 1 193 ? 0.769 5.645 -17.716 1.00 91.00 193 HIS A C 1
ATOM 1511 O O . HIS A 1 193 ? 1.761 4.990 -17.404 1.00 91.00 193 HIS A O 1
ATOM 1517 N N . ARG A 1 194 ? 0.595 6.077 -18.976 1.00 90.75 194 ARG A N 1
ATOM 1518 C CA . ARG A 1 194 ? 1.505 5.738 -20.090 1.00 90.75 194 ARG A CA 1
ATOM 1519 C C . ARG A 1 194 ? 2.960 6.120 -19.808 1.00 90.75 194 ARG A C 1
ATOM 1521 O O . ARG A 1 194 ? 3.851 5.383 -20.212 1.00 90.75 194 ARG A O 1
ATOM 1528 N N . ALA A 1 195 ? 3.203 7.218 -19.090 1.00 91.12 195 ALA A N 1
ATOM 1529 C CA . ALA A 1 195 ? 4.552 7.644 -18.701 1.00 91.12 195 ALA A CA 1
ATOM 1530 C C . ALA A 1 195 ? 5.283 6.629 -17.797 1.00 91.12 195 ALA A C 1
ATOM 1532 O O . ALA A 1 195 ? 6.507 6.649 -17.709 1.00 91.12 195 ALA A O 1
ATOM 1533 N N . TYR A 1 196 ? 4.533 5.737 -17.147 1.00 92.50 196 TYR A N 1
ATOM 1534 C CA . TYR A 1 196 ? 5.023 4.715 -16.226 1.00 92.50 196 TYR A CA 1
ATOM 1535 C C . TYR A 1 196 ? 5.014 3.311 -16.839 1.00 92.50 196 TYR A C 1
ATOM 1537 O O . TYR A 1 196 ? 5.311 2.342 -16.142 1.00 92.50 196 TYR A O 1
ATOM 1545 N N . ARG A 1 197 ? 4.671 3.181 -18.128 1.00 90.44 197 ARG A N 1
ATOM 1546 C CA . ARG A 1 197 ? 4.646 1.902 -18.845 1.00 90.44 197 ARG A CA 1
ATOM 1547 C C . ARG A 1 197 ? 5.824 1.757 -19.790 1.00 90.44 197 ARG A C 1
ATOM 1549 O O . ARG A 1 197 ? 6.233 2.712 -20.444 1.00 90.44 197 ARG A O 1
ATOM 1556 N N . ASN A 1 198 ? 6.297 0.529 -19.928 1.00 86.19 198 ASN A N 1
ATOM 1557 C CA . ASN A 1 198 ? 7.165 0.121 -21.022 1.00 86.19 198 ASN A CA 1
ATOM 1558 C C . ASN A 1 198 ? 6.721 -1.257 -21.548 1.00 86.19 198 ASN A C 1
ATOM 1560 O O . ASN A 1 198 ? 5.646 -1.746 -21.206 1.00 86.19 198 ASN A O 1
ATOM 1564 N N . GLN A 1 199 ? 7.545 -1.871 -22.397 1.00 82.94 199 GLN A N 1
ATOM 1565 C CA . GLN A 1 199 ? 7.292 -3.212 -22.937 1.00 82.94 199 GLN A CA 1
ATOM 1566 C C . GLN A 1 199 ? 7.295 -4.326 -21.871 1.00 82.94 199 GLN A C 1
ATOM 1568 O O . GLN A 1 199 ? 6.726 -5.384 -22.110 1.00 82.94 199 GLN A O 1
ATOM 1573 N N . ASP A 1 200 ? 7.931 -4.090 -20.719 1.00 80.88 200 ASP A N 1
ATOM 1574 C CA . ASP A 1 200 ? 8.119 -5.082 -19.657 1.00 80.88 200 ASP A CA 1
ATOM 1575 C C . ASP A 1 200 ? 6.974 -5.043 -18.629 1.00 80.88 200 ASP A C 1
ATOM 1577 O O . ASP A 1 200 ? 6.711 -6.037 -17.953 1.00 80.88 200 ASP A O 1
ATOM 1581 N N . GLY A 1 201 ? 6.293 -3.899 -18.483 1.00 89.06 201 GLY A N 1
ATOM 1582 C CA . GLY A 1 201 ? 5.217 -3.741 -17.512 1.00 89.06 201 GLY A CA 1
ATOM 1583 C C . GLY A 1 201 ? 4.814 -2.297 -17.216 1.00 89.06 201 GLY A C 1
ATOM 1584 O O . GLY A 1 201 ? 5.079 -1.365 -17.977 1.00 89.06 201 GLY A O 1
ATOM 1585 N N . THR A 1 202 ? 4.144 -2.113 -16.076 1.00 93.31 202 THR A N 1
ATOM 1586 C CA . THR A 1 202 ? 3.708 -0.804 -15.557 1.00 93.31 202 THR A CA 1
ATOM 1587 C C . THR A 1 202 ? 4.308 -0.559 -14.181 1.00 93.31 202 THR A C 1
ATOM 1589 O O . THR A 1 202 ? 4.228 -1.421 -13.310 1.00 93.31 202 THR A O 1
ATOM 1592 N N . ARG A 1 203 ? 4.889 0.618 -13.953 1.00 92.75 203 ARG A N 1
ATOM 1593 C CA . ARG A 1 203 ? 5.401 1.010 -12.638 1.00 92.75 203 ARG A CA 1
ATOM 1594 C C . ARG A 1 203 ? 4.274 1.485 -11.732 1.00 92.75 203 ARG A C 1
ATOM 1596 O O . ARG A 1 203 ? 3.394 2.236 -12.147 1.00 92.75 203 ARG A O 1
ATOM 1603 N N . VAL A 1 204 ? 4.351 1.068 -10.479 1.00 93.06 204 VAL A N 1
ATOM 1604 C CA . VAL A 1 204 ? 3.416 1.424 -9.411 1.00 93.06 204 VAL A CA 1
ATOM 1605 C C . VAL A 1 204 ? 4.194 1.828 -8.172 1.00 93.06 204 VAL A C 1
ATOM 1607 O O . VAL A 1 204 ? 5.352 1.440 -8.001 1.00 93.06 204 VAL A O 1
ATOM 1610 N N . GLN A 1 205 ? 3.559 2.597 -7.300 1.00 91.38 205 GLN A N 1
ATOM 1611 C CA . GLN A 1 205 ? 4.056 2.795 -5.950 1.00 91.38 205 GLN A CA 1
ATOM 1612 C C . GLN A 1 205 ? 3.549 1.647 -5.074 1.00 91.38 205 GLN A C 1
ATOM 1614 O O . GLN A 1 205 ? 2.384 1.260 -5.148 1.00 91.38 205 GLN A O 1
ATOM 1619 N N . ILE A 1 206 ? 4.432 1.100 -4.248 1.00 88.31 206 ILE A N 1
ATOM 1620 C CA . ILE A 1 206 ? 4.093 0.126 -3.217 1.00 88.31 206 ILE A CA 1
ATOM 1621 C C . ILE A 1 206 ? 4.499 0.683 -1.857 1.00 88.31 206 ILE A C 1
ATOM 1623 O O . ILE A 1 206 ? 5.612 1.183 -1.686 1.00 88.31 206 ILE A O 1
ATOM 1627 N N . SER A 1 207 ? 3.587 0.566 -0.903 1.00 84.69 207 SER A N 1
ATOM 1628 C CA . SER A 1 207 ? 3.770 0.885 0.505 1.00 84.69 207 SER A CA 1
ATOM 1629 C C . SER A 1 207 ? 3.513 -0.388 1.294 1.00 84.69 207 SER A C 1
ATOM 1631 O O . SER A 1 207 ? 2.400 -0.908 1.259 1.00 84.69 207 SER A O 1
ATOM 1633 N N . PHE A 1 208 ? 4.508 -0.933 1.980 1.00 78.38 208 PHE A N 1
ATOM 1634 C CA . PHE A 1 208 ? 4.327 -2.169 2.738 1.00 78.38 208 PHE A CA 1
ATOM 1635 C C . PHE A 1 208 ? 4.969 -2.086 4.114 1.00 78.38 208 PHE A C 1
ATOM 1637 O O . PHE A 1 208 ? 5.960 -1.381 4.321 1.00 78.38 208 PHE A O 1
ATOM 1644 N N . ALA A 1 209 ? 4.372 -2.817 5.049 1.00 71.38 209 ALA A N 1
ATOM 1645 C CA . ALA A 1 209 ? 4.879 -2.984 6.396 1.00 71.38 209 ALA A CA 1
ATOM 1646 C C . ALA A 1 209 ? 5.281 -4.447 6.584 1.00 71.38 209 ALA A C 1
ATOM 1648 O O . ALA A 1 209 ? 4.477 -5.358 6.375 1.00 71.38 209 ALA A O 1
ATOM 1649 N N . LEU A 1 210 ? 6.538 -4.663 6.960 1.00 70.38 210 LEU A N 1
ATOM 1650 C CA . LEU A 1 210 ? 7.035 -5.956 7.405 1.00 70.38 210 LEU A CA 1
ATOM 1651 C C . LEU A 1 210 ? 7.161 -5.943 8.913 1.00 70.38 210 LEU A C 1
ATOM 1653 O O . LEU A 1 210 ? 7.891 -5.131 9.484 1.00 70.38 210 LEU A O 1
ATOM 1657 N N . GLU A 1 211 ? 6.464 -6.873 9.543 1.00 66.12 211 GLU A N 1
ATOM 1658 C CA . GLU A 1 211 ? 6.564 -7.096 10.971 1.00 66.12 211 GLU A CA 1
ATOM 1659 C C . GLU A 1 211 ? 7.636 -8.149 11.235 1.00 66.12 211 GLU A C 1
ATOM 1661 O O . GLU A 1 211 ? 7.520 -9.317 10.871 1.00 66.12 211 GLU A O 1
ATOM 1666 N N . PHE A 1 212 ? 8.708 -7.712 11.877 1.00 65.75 212 PHE A N 1
ATOM 1667 C CA . PHE A 1 212 ? 9.674 -8.581 12.517 1.00 65.75 212 PHE A CA 1
ATOM 1668 C C . PHE A 1 212 ? 9.301 -8.737 13.988 1.00 65.75 212 PHE A C 1
ATOM 1670 O O . PHE A 1 212 ? 8.676 -7.866 14.590 1.00 65.75 212 PHE A O 1
ATOM 1677 N N . THR A 1 213 ? 9.785 -9.807 14.617 1.00 58.91 213 THR A N 1
ATOM 1678 C CA . THR A 1 213 ? 9.544 -10.093 16.043 1.00 58.91 213 THR A CA 1
ATOM 1679 C C . THR A 1 213 ? 9.919 -8.951 16.992 1.00 58.91 213 THR A C 1
ATOM 1681 O O . THR A 1 213 ? 9.484 -8.945 18.137 1.00 58.91 213 THR A O 1
ATOM 1684 N N . ASN A 1 214 ? 10.769 -8.022 16.550 1.00 55.34 214 ASN A N 1
ATOM 1685 C CA . ASN A 1 214 ? 11.292 -6.913 17.342 1.00 55.34 214 ASN A CA 1
ATOM 1686 C C . ASN A 1 214 ? 11.201 -5.541 16.648 1.00 55.34 214 ASN A C 1
ATOM 1688 O O . ASN A 1 214 ? 11.753 -4.568 17.159 1.00 55.34 214 ASN A O 1
ATOM 1692 N N . SER A 1 215 ? 10.608 -5.446 15.456 1.00 60.97 215 SER A N 1
ATOM 1693 C CA . SER A 1 215 ? 10.505 -4.171 14.739 1.00 60.97 215 SER A CA 1
ATOM 1694 C C . SER A 1 215 ? 9.454 -4.230 13.642 1.00 60.97 215 SER A C 1
ATOM 1696 O O . SER A 1 215 ? 9.150 -5.296 13.127 1.00 60.97 215 SER A O 1
ATOM 1698 N N . VAL A 1 216 ? 8.929 -3.072 13.253 1.00 64.75 216 VAL A N 1
ATOM 1699 C CA . VAL A 1 216 ? 8.128 -2.947 12.035 1.00 64.75 216 VAL A CA 1
ATOM 1700 C C . VAL A 1 216 ? 8.917 -2.097 11.056 1.00 64.75 216 VAL A C 1
ATOM 1702 O O . VAL A 1 216 ? 9.287 -0.966 11.371 1.00 64.75 216 VAL A O 1
ATOM 1705 N N . LEU A 1 217 ? 9.198 -2.656 9.885 1.00 70.69 217 LEU A N 1
ATOM 1706 C CA . LEU A 1 217 ? 9.833 -1.962 8.779 1.00 70.69 217 LEU A CA 1
ATOM 1707 C C . LEU A 1 217 ? 8.746 -1.489 7.821 1.00 70.69 217 LEU A C 1
ATOM 1709 O O . LEU A 1 217 ? 8.046 -2.308 7.236 1.00 70.69 217 LEU A O 1
ATOM 1713 N N . VAL A 1 218 ? 8.631 -0.176 7.642 1.00 72.81 218 VAL A N 1
ATOM 1714 C CA . VAL A 1 218 ? 7.715 0.425 6.667 1.00 72.81 218 VAL A CA 1
ATOM 1715 C C . VAL A 1 218 ? 8.526 0.956 5.498 1.00 72.81 218 VAL A C 1
ATOM 1717 O O . VAL A 1 218 ? 9.494 1.694 5.692 1.00 72.81 218 VAL A O 1
ATOM 1720 N N . LEU A 1 219 ? 8.137 0.581 4.284 1.00 79.00 219 LEU A N 1
ATOM 1721 C CA . LEU A 1 219 ? 8.822 0.964 3.057 1.00 79.00 219 LEU A CA 1
ATOM 1722 C C . LEU A 1 219 ? 7.823 1.513 2.043 1.00 79.00 219 LEU A C 1
ATOM 1724 O O . LEU A 1 219 ? 6.803 0.882 1.783 1.00 79.00 219 LEU A O 1
ATOM 1728 N N . ASP A 1 220 ? 8.167 2.654 1.441 1.00 83.06 220 ASP A N 1
ATOM 1729 C CA . ASP A 1 220 ? 7.530 3.155 0.222 1.00 83.06 220 ASP A CA 1
ATOM 1730 C C . ASP A 1 220 ? 8.550 3.102 -0.907 1.00 83.06 220 ASP A C 1
ATOM 1732 O O . ASP A 1 220 ? 9.653 3.639 -0.771 1.00 83.06 220 ASP A O 1
ATOM 1736 N N . HIS A 1 221 ? 8.196 2.470 -2.019 1.00 85.44 221 HIS A N 1
ATOM 1737 C CA . HIS A 1 221 ? 9.096 2.348 -3.157 1.00 85.44 221 HIS A CA 1
ATOM 1738 C C . HIS A 1 221 ? 8.330 2.169 -4.470 1.00 85.44 221 HIS A C 1
ATOM 1740 O O . HIS A 1 221 ? 7.110 2.014 -4.485 1.00 85.44 221 HIS A O 1
ATOM 1746 N N . ILE A 1 222 ? 9.053 2.175 -5.588 1.00 90.00 222 ILE A N 1
ATOM 1747 C CA . ILE A 1 222 ? 8.519 1.819 -6.903 1.00 90.00 222 ILE A CA 1
ATOM 1748 C C . ILE A 1 222 ? 8.686 0.321 -7.157 1.00 90.00 222 ILE A C 1
ATOM 1750 O O . ILE A 1 222 ? 9.757 -0.246 -6.913 1.00 90.00 222 ILE A O 1
ATOM 1754 N N . ALA A 1 223 ? 7.628 -0.295 -7.673 1.00 90.44 223 ALA A N 1
ATOM 1755 C CA . ALA A 1 223 ? 7.588 -1.680 -8.113 1.00 90.44 223 ALA A CA 1
ATOM 1756 C C . ALA A 1 223 ? 7.145 -1.780 -9.574 1.00 90.44 223 ALA A C 1
ATOM 1758 O O . ALA A 1 223 ? 6.489 -0.883 -10.108 1.00 90.44 223 ALA A O 1
ATOM 1759 N N . TRP A 1 224 ? 7.482 -2.898 -10.207 1.00 91.25 224 TRP A N 1
ATOM 1760 C CA . TRP A 1 224 ? 7.021 -3.253 -11.541 1.00 91.25 224 TRP A CA 1
ATOM 1761 C C . TRP A 1 224 ? 5.869 -4.234 -11.481 1.00 91.25 224 TRP A C 1
ATOM 1763 O O . TRP A 1 224 ? 6.016 -5.318 -10.929 1.00 91.25 224 TRP A O 1
ATOM 1773 N N . VAL A 1 225 ? 4.756 -3.881 -12.113 1.00 92.06 225 VAL A N 1
ATOM 1774 C CA . VAL A 1 225 ? 3.676 -4.810 -12.428 1.00 92.06 225 VAL A CA 1
ATOM 1775 C C . VAL A 1 225 ? 3.972 -5.448 -13.775 1.00 92.06 225 VAL A C 1
ATOM 1777 O O . VAL A 1 225 ? 3.948 -4.758 -14.796 1.00 92.06 225 VAL A O 1
ATOM 1780 N N . VAL A 1 226 ? 4.243 -6.750 -13.772 1.00 90.12 226 VAL A N 1
ATOM 1781 C CA . VAL A 1 226 ? 4.606 -7.531 -14.966 1.00 90.12 226 VAL A CA 1
ATOM 1782 C C . VAL A 1 226 ? 3.698 -8.746 -15.113 1.00 90.12 226 VAL A C 1
ATOM 1784 O O . VAL A 1 226 ? 3.129 -9.233 -14.130 1.00 90.12 226 VAL A O 1
ATOM 1787 N N . ASP A 1 227 ? 3.582 -9.292 -16.322 1.00 87.69 227 ASP A N 1
ATOM 1788 C CA . ASP A 1 227 ? 2.919 -10.586 -16.481 1.00 87.69 227 ASP A CA 1
ATOM 1789 C C . ASP A 1 227 ? 3.739 -11.690 -15.804 1.00 87.69 227 ASP A C 1
ATOM 1791 O O . ASP A 1 227 ? 4.973 -11.671 -15.780 1.00 87.69 227 ASP A O 1
ATOM 1795 N N . LYS A 1 228 ? 3.044 -12.691 -15.251 1.00 82.38 228 LYS A N 1
ATOM 1796 C CA . LYS A 1 228 ? 3.660 -13.779 -14.468 1.00 82.38 228 LYS A CA 1
ATOM 1797 C C . LYS A 1 228 ? 4.763 -14.519 -15.216 1.00 82.38 228 LYS A C 1
ATOM 1799 O O . LYS A 1 228 ? 5.655 -15.118 -14.615 1.00 82.38 228 LYS A O 1
ATOM 1804 N N . GLU A 1 229 ? 4.698 -14.477 -16.533 1.00 78.88 229 GLU A N 1
ATOM 1805 C CA . GLU A 1 229 ? 5.620 -15.144 -17.423 1.00 78.88 229 GLU A CA 1
ATOM 1806 C C . GLU A 1 229 ? 7.025 -14.535 -17.410 1.00 78.88 229 GLU A C 1
ATOM 1808 O O . GLU A 1 229 ? 7.989 -15.274 -17.627 1.00 78.88 229 GLU A O 1
ATOM 1813 N N . PHE A 1 230 ? 7.143 -13.243 -17.096 1.00 74.50 230 PHE A N 1
ATOM 1814 C CA . PHE A 1 230 ? 8.398 -12.491 -17.121 1.00 74.50 230 PHE A CA 1
ATOM 1815 C C . PHE A 1 230 ? 9.183 -12.553 -15.806 1.00 74.50 230 PHE A C 1
ATOM 1817 O O . PHE A 1 230 ? 10.278 -12.006 -15.721 1.00 74.50 230 PHE A O 1
ATOM 1824 N N . VAL A 1 231 ? 8.672 -13.237 -14.774 1.00 71.94 231 VAL A N 1
ATOM 1825 C CA . VAL A 1 231 ? 9.395 -13.379 -13.501 1.00 71.94 231 VAL A CA 1
ATOM 1826 C C . VAL A 1 231 ? 10.637 -14.269 -13.697 1.00 71.94 231 VAL A C 1
ATOM 1828 O O . VAL A 1 231 ? 10.493 -15.444 -14.065 1.00 71.94 231 VAL A O 1
ATOM 1831 N N . PRO A 1 232 ? 11.856 -13.753 -13.439 1.00 60.31 232 PRO A N 1
ATOM 1832 C CA . PRO A 1 232 ? 13.084 -14.528 -13.562 1.00 60.31 232 PRO A CA 1
ATOM 1833 C C . PRO A 1 232 ? 13.123 -15.630 -12.490 1.00 60.31 232 PRO A C 1
ATOM 1835 O O . PRO A 1 232 ? 12.596 -15.465 -11.395 1.00 60.31 232 PRO A O 1
ATOM 1838 N N . ASN A 1 233 ? 13.749 -16.770 -12.801 1.00 55.09 233 ASN A N 1
ATOM 1839 C CA . ASN A 1 233 ? 13.867 -17.953 -11.928 1.00 55.09 233 ASN A CA 1
ATOM 1840 C C . ASN A 1 233 ? 12.576 -18.756 -11.682 1.00 55.09 233 ASN A C 1
ATOM 1842 O O . ASN A 1 233 ? 12.235 -19.103 -10.551 1.00 55.09 233 ASN A O 1
ATOM 1846 N N . ARG A 1 234 ? 11.922 -19.222 -12.756 1.00 51.03 234 ARG A N 1
ATOM 1847 C CA . ARG A 1 234 ? 10.865 -20.253 -12.649 1.00 51.03 234 ARG A CA 1
ATOM 1848 C C . ARG A 1 234 ? 11.342 -21.580 -12.017 1.00 51.03 234 ARG A C 1
ATOM 1850 O O . ARG A 1 234 ? 10.497 -22.398 -11.677 1.00 51.03 234 ARG A O 1
ATOM 1857 N N . ALA A 1 235 ? 12.653 -21.802 -11.874 1.00 36.53 235 ALA A N 1
ATOM 1858 C CA . ALA A 1 235 ? 13.257 -23.070 -11.454 1.00 36.53 235 ALA A CA 1
ATOM 1859 C C . ALA A 1 235 ? 13.516 -23.221 -9.938 1.00 36.53 235 ALA A C 1
ATOM 1861 O O . ALA A 1 235 ? 13.712 -24.343 -9.486 1.00 36.53 235 ALA A O 1
ATOM 1862 N N . ILE A 1 236 ? 13.434 -22.158 -9.122 1.00 44.34 236 ILE A N 1
ATOM 1863 C CA . ILE A 1 236 ? 13.583 -22.237 -7.641 1.00 44.34 236 ILE A CA 1
ATOM 1864 C C . ILE A 1 236 ? 12.296 -22.812 -6.981 1.00 44.34 236 ILE A C 1
ATOM 1866 O O . ILE A 1 236 ? 12.007 -22.629 -5.807 1.00 44.34 236 ILE A O 1
ATOM 1870 N N . ARG A 1 237 ? 11.466 -23.522 -7.757 1.00 39.66 237 ARG A N 1
ATOM 1871 C CA . ARG A 1 237 ? 10.112 -23.971 -7.386 1.00 39.66 237 ARG A CA 1
ATOM 1872 C C . ARG A 1 237 ? 10.051 -25.309 -6.646 1.00 39.66 237 ARG A C 1
ATOM 1874 O O . ARG A 1 237 ? 8.957 -25.731 -6.287 1.00 39.66 237 ARG A O 1
ATOM 1881 N N . HIS A 1 238 ? 11.170 -25.990 -6.408 1.00 32.19 238 HIS A N 1
ATOM 1882 C CA . HIS A 1 238 ? 11.154 -27.262 -5.681 1.00 32.19 238 HIS A CA 1
ATOM 1883 C C . HIS A 1 238 ? 11.269 -27.056 -4.166 1.00 32.19 238 HIS A C 1
ATOM 1885 O O . HIS A 1 238 ? 12.272 -27.401 -3.552 1.00 32.19 238 HIS A O 1
ATOM 1891 N N . TYR A 1 239 ? 10.198 -26.543 -3.558 1.00 37.62 239 TYR A N 1
ATOM 1892 C CA . TYR A 1 239 ? 9.909 -26.795 -2.146 1.00 37.62 239 TYR A CA 1
ATOM 1893 C C . TYR A 1 239 ? 9.145 -28.126 -2.044 1.00 37.62 239 TYR A C 1
ATOM 1895 O O . TYR A 1 239 ? 8.045 -28.219 -2.587 1.00 37.62 239 TYR A O 1
ATOM 1903 N N . PRO A 1 240 ? 9.651 -29.168 -1.354 1.00 30.23 240 PRO A N 1
ATOM 1904 C CA . PRO A 1 240 ? 8.981 -30.472 -1.311 1.00 30.23 240 PRO A CA 1
ATOM 1905 C C . PRO A 1 240 ? 7.707 -30.531 -0.452 1.00 30.23 240 PRO A C 1
ATOM 1907 O O . PRO A 1 240 ? 7.265 -31.633 -0.132 1.00 30.23 240 PRO A O 1
ATOM 1910 N N . ARG A 1 241 ? 7.124 -29.408 0.002 1.00 31.05 241 ARG A N 1
ATOM 1911 C CA . ARG A 1 241 ? 6.027 -29.488 0.987 1.00 31.05 241 ARG A CA 1
ATOM 1912 C C . ARG A 1 241 ? 4.982 -28.375 1.030 1.00 31.05 241 ARG A C 1
ATOM 1914 O O . ARG A 1 241 ? 4.236 -28.319 2.001 1.00 31.05 241 ARG A O 1
ATOM 1921 N N . ALA A 1 242 ? 4.869 -27.544 0.002 1.00 28.30 242 ALA A N 1
ATOM 1922 C CA . ALA A 1 242 ? 3.786 -26.567 -0.068 1.00 28.30 242 ALA A CA 1
ATOM 1923 C C . ALA A 1 242 ? 3.228 -26.505 -1.492 1.00 28.30 242 ALA A C 1
ATOM 1925 O O . ALA A 1 242 ? 3.638 -25.706 -2.329 1.00 28.30 242 ALA A O 1
ATOM 1926 N N . GLU A 1 243 ? 2.293 -27.408 -1.780 1.00 27.36 243 GLU A N 1
ATOM 1927 C CA . GLU A 1 243 ? 1.291 -27.141 -2.803 1.00 27.36 243 GLU A CA 1
ATOM 1928 C C . GLU A 1 243 ? 0.535 -25.873 -2.394 1.00 27.36 243 GLU A C 1
ATOM 1930 O O . GLU A 1 243 ? 0.051 -25.777 -1.268 1.00 27.36 243 GLU A O 1
ATOM 1935 N N . ARG A 1 244 ? 0.411 -24.936 -3.339 1.00 34.00 244 ARG A N 1
ATOM 1936 C CA . ARG A 1 244 ? -0.024 -23.538 -3.175 1.00 34.00 244 ARG A CA 1
ATOM 1937 C C . ARG A 1 244 ? 1.084 -22.649 -2.605 1.00 34.00 244 ARG A C 1
ATOM 1939 O O . ARG A 1 244 ? 1.342 -22.663 -1.417 1.00 34.00 244 ARG A O 1
ATOM 1946 N N . LEU A 1 245 ? 1.660 -21.803 -3.449 1.00 29.64 245 LEU A N 1
ATOM 1947 C CA . LEU A 1 245 ? 1.397 -20.365 -3.399 1.00 29.64 245 LEU A CA 1
ATOM 1948 C C . LEU A 1 245 ? 2.209 -19.646 -4.488 1.00 29.64 245 LEU A C 1
ATOM 1950 O O . LEU A 1 245 ? 3.304 -20.038 -4.884 1.00 29.64 245 LEU A O 1
ATOM 1954 N N . HIS A 1 246 ? 1.576 -18.626 -5.052 1.00 28.83 246 HIS A N 1
ATOM 1955 C CA . HIS A 1 246 ? 2.140 -17.670 -5.995 1.00 28.83 246 HIS A CA 1
ATOM 1956 C C . HIS A 1 246 ? 2.887 -16.558 -5.221 1.00 28.83 246 HIS A C 1
ATOM 1958 O O . HIS A 1 246 ? 2.371 -16.164 -4.182 1.00 28.83 246 HIS A O 1
ATOM 1964 N N . ARG A 1 247 ? 3.929 -15.957 -5.847 1.00 34.69 247 ARG A N 1
ATOM 1965 C CA . ARG A 1 247 ? 4.485 -14.576 -5.644 1.00 34.69 247 ARG A CA 1
ATOM 1966 C C . ARG A 1 247 ? 5.676 -14.424 -4.689 1.00 34.69 247 ARG A C 1
ATOM 1968 O O . ARG A 1 247 ? 5.946 -15.314 -3.906 1.00 34.69 247 ARG A O 1
ATOM 1975 N N . LEU A 1 248 ? 6.363 -13.276 -4.628 1.00 32.69 248 LEU A N 1
ATOM 1976 C CA . LEU A 1 248 ? 7.122 -12.438 -5.592 1.00 32.69 248 LEU A CA 1
ATOM 1977 C C . LEU A 1 248 ? 7.890 -11.379 -4.759 1.00 32.69 248 LEU A C 1
ATOM 1979 O O . LEU A 1 248 ? 7.581 -11.190 -3.586 1.00 32.69 248 LEU A O 1
ATOM 1983 N N . THR A 1 249 ? 8.906 -10.737 -5.336 1.00 28.98 249 THR A N 1
ATOM 1984 C CA . THR A 1 249 ? 10.082 -10.204 -4.625 1.00 28.98 249 THR A CA 1
ATOM 1985 C C . THR A 1 249 ? 10.117 -8.676 -4.439 1.00 28.98 249 THR A C 1
ATOM 1987 O O . THR A 1 249 ? 9.819 -7.977 -5.405 1.00 28.98 249 THR A O 1
ATOM 1990 N N . ALA A 1 250 ? 10.545 -8.139 -3.275 1.00 30.36 250 ALA A N 1
ATOM 1991 C CA . ALA A 1 250 ? 10.666 -6.683 -3.007 1.00 30.36 250 ALA A CA 1
ATOM 1992 C C . ALA A 1 250 ? 12.001 -6.231 -2.357 1.00 30.36 250 ALA A C 1
ATOM 1994 O O . ALA A 1 250 ? 12.518 -6.918 -1.480 1.00 30.36 250 ALA A O 1
ATOM 1995 N N . ALA A 1 251 ? 12.534 -5.063 -2.765 1.00 33.91 251 ALA A N 1
ATOM 1996 C CA . ALA A 1 251 ? 13.828 -4.483 -2.353 1.00 33.91 251 ALA A CA 1
ATOM 1997 C C . ALA A 1 251 ? 13.733 -2.993 -1.931 1.00 33.91 251 ALA A C 1
ATOM 1999 O O . ALA A 1 251 ? 12.885 -2.252 -2.429 1.00 33.91 251 ALA A O 1
ATOM 200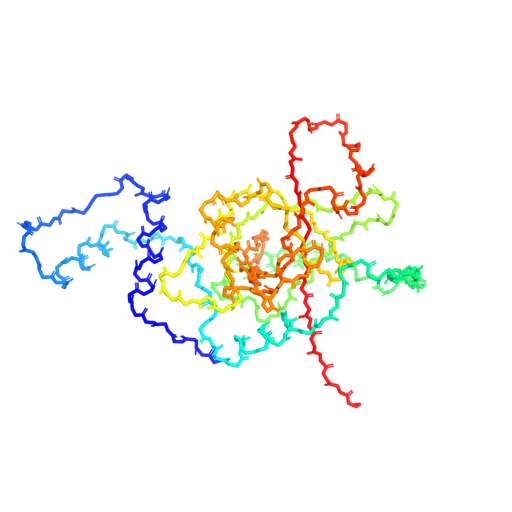0 N N . ALA A 1 252 ? 14.636 -2.552 -1.038 1.00 29.14 252 ALA A N 1
ATOM 2001 C CA . ALA A 1 252 ? 14.748 -1.192 -0.487 1.00 29.14 252 ALA A CA 1
ATOM 2002 C C . ALA A 1 252 ? 16.115 -0.553 -0.811 1.00 29.14 252 ALA A C 1
ATOM 2004 O O . ALA A 1 252 ? 17.153 -1.193 -0.644 1.00 29.14 252 ALA A O 1
ATOM 2005 N N . SER A 1 253 ? 16.130 0.718 -1.233 1.00 31.14 253 SER A N 1
ATOM 2006 C CA . SER A 1 253 ? 17.343 1.492 -1.543 1.00 31.14 253 SER A CA 1
ATOM 2007 C C . SER A 1 253 ? 17.648 2.559 -0.485 1.00 31.14 253 SER A C 1
ATOM 2009 O O . SER A 1 253 ? 16.761 3.338 -0.143 1.00 31.14 253 SER A O 1
ATOM 2011 N N . ASN A 1 254 ? 18.911 2.669 -0.055 1.00 29.17 254 ASN A N 1
ATOM 2012 C CA . ASN A 1 254 ? 19.439 3.823 0.681 1.00 29.17 254 ASN A CA 1
ATOM 2013 C C . ASN A 1 254 ? 20.558 4.490 -0.128 1.00 29.17 254 ASN A C 1
ATOM 2015 O O . ASN A 1 254 ? 21.566 3.868 -0.459 1.00 29.17 254 ASN A O 1
ATOM 2019 N N . SER A 1 255 ? 20.373 5.774 -0.416 1.00 27.97 255 SER A N 1
ATOM 2020 C CA . SER A 1 255 ? 21.372 6.692 -0.955 1.00 27.97 255 SER A CA 1
ATOM 2021 C C . SER A 1 255 ? 22.080 7.415 0.193 1.00 27.97 255 SER A C 1
ATOM 2023 O O . SER A 1 255 ? 21.431 8.138 0.946 1.00 27.97 255 SER A O 1
ATOM 2025 N N . ALA A 1 256 ? 23.401 7.264 0.294 1.00 26.19 256 ALA A N 1
ATOM 2026 C CA . ALA A 1 256 ? 24.262 8.140 1.082 1.00 26.19 256 ALA A CA 1
ATOM 2027 C C . ALA A 1 256 ? 25.350 8.712 0.165 1.00 26.19 256 ALA A C 1
ATOM 2029 O O . ALA A 1 256 ? 26.141 7.982 -0.428 1.00 26.19 256 ALA A O 1
ATOM 2030 N N . VAL A 1 257 ? 25.319 10.034 0.027 1.00 28.61 257 VAL A N 1
ATOM 2031 C CA . VAL A 1 257 ? 26.342 10.872 -0.597 1.00 28.61 257 VAL A CA 1
ATOM 2032 C C . VAL A 1 257 ? 27.471 11.041 0.410 1.00 28.61 257 VAL A C 1
ATOM 2034 O O . VAL A 1 257 ? 27.191 11.472 1.522 1.00 28.61 257 VAL A O 1
ATOM 2037 N N . HIS A 1 258 ? 28.718 10.794 0.019 1.00 27.97 258 HIS A N 1
ATOM 2038 C CA . HIS A 1 258 ? 29.875 11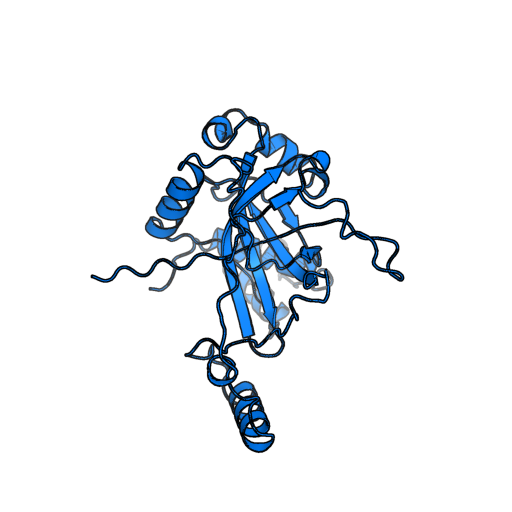.482 0.595 1.00 27.97 258 HIS A CA 1
ATOM 2039 C C . HIS A 1 258 ? 31.012 11.535 -0.436 1.00 27.97 258 HIS A C 1
ATOM 2041 O O . HIS A 1 258 ? 31.193 10.552 -1.159 1.00 27.97 258 HIS A O 1
ATOM 2047 N N . PRO A 1 259 ? 31.751 12.655 -0.542 1.00 36.34 259 PRO A N 1
ATOM 2048 C CA . PRO A 1 259 ? 33.138 12.591 -0.984 1.00 36.34 259 PRO A CA 1
ATOM 2049 C C . PRO A 1 259 ? 34.003 11.860 0.053 1.00 36.34 259 PRO A C 1
ATOM 2051 O O . PRO A 1 259 ? 33.710 11.990 1.266 1.00 36.34 259 PRO A O 1
#

Foldseek 3Di:
DDADDDVVQVVVQVVVVCCVPVVVFDFDAPDPDDDPVRVVVSVCVRCDPPPDDGDDDGPDPVVLVVQVVVLLPDDDLPPDPPPDLDDPDPCDPVNDDDDDDPVRVVVLVVCLVVDPDAPPDDDDDPPPPDPPPLDFDKAFWKKKKAASPDDPPHDIFIDHRAIETEDQSRPAWEDEQVRGDPVVSVVQVDPVQVSSDDPFAGKIWMWIWGDDPRHIDIDIHIHGHGHPVPAPCPPSPPPPDDDDDDDDYHYDDDDDDDD

Radius of gyration: 21.67 Å; chains: 1; bounding box: 67×47×51 Å

Sequence (259 aa):
MAEIYPPSLVLAEIAENLDRHHGELRVTLPSNHFTQQQGLSATLDCVGELSDRVFLPTTNPARRQALRRQALESKHVFDGSTRPIRAPGKLKPDDIPPTPSPERRALLKKKFLDENEHPSRPYVLETALLRTDHALAAVVGNANVSAVDWESGMPKCRLSQIEMLWDTGAQTTIITKDILDEQFQAHLSDPVHRAYRNQDGTRVQISFALEFTNSVLVLDHIAWVVDKEFVPNRAIRHYPRAERLHRLTAAASNSAVHP

pLDDT: mean 71.18, std 20.54, range [26.19, 95.25]

Secondary structure (DSSP, 8-state):
------HHHHHHHHHHHHHHH-TT-----S-SS--HHHHHHHHHHHHTT--PPPPPPP--HHHHHHHHHHHHS---TT----S-SS------GGGSPPPPPHHHHHHHHHHHHH--SPPSS---------TTS--PEEEEEEEEEE-TT--TTS-EEEEEEEEEEE-TT-SSEEEEGGGS-HHHHHHTTSGGGGGGB-SS-EEEEEEEEEEETTEEEEEEEEEEEE-GGG-S-TTTT--TT-------B----------